Protein AF-A0A377YUC6-F1 (afdb_monomer_lite)

Radius of gyration: 20.4 Å; chains: 1; bounding box: 54×47×56 Å

Sequence (213 aa):
MALNEPSMLVKNDDSPALILSLQSHLFEGQSLIKKIFTDGTFKELKNKKIKKIIIIEAAPEDNTPFSRETFNNTLANGIEIEFVTGNEILRRGIPFNSRSFVISSRYHINLIYSMLNVSGIAVYQNEYYRNKHKSVTEMGGAWSILNHDKLSEALDHWLPLDSENYTSPNNMINKAKEKKELFNKIIANAQNKDKKSISLESALAVINKFITK

Organism: Klebsiella pneumoniae subsp. ozaenae (NCBI:txid574)

pLDDT: mean 79.63, std 15.13, range [38.38, 95.69]

Structure (mmCIF, N/CA/C/O backbone):
data_AF-A0A377YUC6-F1
#
_entry.id   AF-A0A377YUC6-F1
#
loop_
_atom_site.group_PDB
_atom_site.id
_atom_site.type_symbol
_atom_site.label_atom_id
_atom_site.label_alt_id
_atom_site.label_comp_id
_atom_site.label_asym_id
_atom_site.label_entity_id
_atom_site.label_seq_id
_atom_site.pdbx_PDB_ins_code
_atom_site.Cartn_x
_atom_site.Cartn_y
_atom_site.Cartn_z
_atom_site.occupancy
_atom_site.B_iso_or_equiv
_atom_site.auth_seq_id
_atom_site.auth_comp_id
_atom_site.auth_asym_id
_atom_site.auth_atom_id
_atom_site.pdbx_PDB_model_num
ATOM 1 N N . MET A 1 1 ? 14.538 -30.641 6.285 1.00 38.69 1 MET A N 1
ATOM 2 C CA . MET A 1 1 ? 13.234 -31.191 5.845 1.00 38.69 1 MET A CA 1
ATOM 3 C C . MET A 1 1 ? 12.180 -30.169 6.260 1.00 38.69 1 MET A C 1
ATOM 5 O O . MET A 1 1 ? 12.125 -29.894 7.443 1.00 38.69 1 MET A O 1
ATOM 9 N N . ALA A 1 2 ? 11.433 -29.463 5.415 1.00 38.38 2 ALA A N 1
ATOM 10 C CA . ALA A 1 2 ? 11.070 -29.647 4.017 1.00 38.38 2 ALA A CA 1
ATOM 11 C C . ALA A 1 2 ? 11.256 -28.331 3.226 1.00 38.38 2 ALA A C 1
ATOM 13 O O . ALA A 1 2 ? 10.797 -27.276 3.647 1.00 38.38 2 ALA A O 1
ATOM 14 N N . LEU A 1 3 ? 11.934 -28.413 2.083 1.00 44.31 3 LEU A N 1
ATOM 15 C CA . LEU A 1 3 ? 11.814 -27.468 0.974 1.00 44.31 3 LEU A CA 1
ATOM 16 C C . LEU A 1 3 ? 10.998 -28.240 -0.057 1.00 44.31 3 LEU A C 1
ATOM 18 O O . LEU A 1 3 ? 11.502 -29.279 -0.471 1.00 44.31 3 LEU A O 1
ATOM 22 N N . ASN A 1 4 ? 9.752 -27.841 -0.338 1.00 42.97 4 ASN A N 1
ATOM 23 C CA . ASN A 1 4 ? 8.981 -28.147 -1.563 1.00 42.97 4 ASN A CA 1
ATOM 24 C C . ASN A 1 4 ? 7.476 -27.859 -1.382 1.00 42.97 4 ASN A C 1
ATOM 26 O O . ASN A 1 4 ? 6.635 -28.690 -1.706 1.00 42.97 4 ASN A O 1
ATOM 30 N N . GLU A 1 5 ? 7.120 -26.663 -0.916 1.00 49.81 5 GLU A N 1
ATOM 31 C CA . GLU A 1 5 ? 5.878 -26.051 -1.396 1.00 49.81 5 GLU A CA 1
ATOM 32 C C . GLU A 1 5 ? 6.285 -24.929 -2.354 1.00 49.81 5 GLU A C 1
ATOM 34 O O . GLU A 1 5 ? 7.218 -24.183 -2.032 1.00 49.81 5 GLU A O 1
ATOM 39 N N . PRO A 1 6 ? 5.679 -24.819 -3.553 1.00 48.28 6 PRO A N 1
ATOM 40 C CA . PRO A 1 6 ? 5.899 -23.653 -4.395 1.00 48.28 6 PRO A CA 1
ATOM 41 C C . PRO A 1 6 ? 5.546 -22.430 -3.553 1.00 48.28 6 PRO A C 1
ATOM 43 O O . PRO A 1 6 ? 4.447 -22.377 -3.004 1.00 48.28 6 PRO A O 1
ATOM 46 N N . SER A 1 7 ? 6.479 -21.482 -3.406 1.00 52.62 7 SER A N 1
ATOM 47 C CA . SER A 1 7 ? 6.221 -20.257 -2.650 1.00 52.62 7 SER A CA 1
ATOM 48 C C . SER A 1 7 ? 4.960 -19.621 -3.226 1.00 52.62 7 SER A C 1
ATOM 50 O O . SER A 1 7 ? 4.978 -19.130 -4.361 1.00 52.62 7 SER A O 1
ATOM 52 N N . MET A 1 8 ? 3.848 -19.686 -2.495 1.00 63.28 8 MET A N 1
ATOM 53 C CA . MET A 1 8 ? 2.647 -18.990 -2.915 1.00 63.28 8 MET A CA 1
ATOM 54 C C . MET A 1 8 ? 2.996 -17.507 -2.949 1.00 63.28 8 MET A C 1
ATOM 56 O O . MET A 1 8 ? 3.465 -16.957 -1.957 1.00 63.28 8 MET A O 1
ATOM 60 N N . LEU A 1 9 ? 2.816 -16.860 -4.103 1.00 79.56 9 LEU A N 1
ATOM 61 C CA . LEU A 1 9 ? 3.044 -15.417 -4.220 1.00 79.56 9 LEU A CA 1
ATOM 62 C C . LEU A 1 9 ? 2.128 -14.656 -3.250 1.00 79.56 9 LEU A C 1
ATOM 64 O O . LEU A 1 9 ? 2.520 -13.632 -2.695 1.00 79.56 9 LEU A O 1
ATOM 68 N N . VAL A 1 10 ? 0.923 -15.189 -3.039 1.00 89.00 10 VAL A N 1
ATOM 69 C CA . VAL A 1 10 ? -0.145 -14.598 -2.238 1.00 89.00 10 VAL A CA 1
ATOM 70 C C . VAL A 1 10 ? -0.676 -15.581 -1.200 1.00 89.00 10 VAL A C 1
ATOM 72 O O . VAL A 1 10 ? -0.875 -16.758 -1.490 1.00 89.00 10 VAL A O 1
ATOM 75 N N . LYS A 1 11 ? -0.978 -15.064 -0.013 1.00 92.31 11 LYS A N 1
ATOM 76 C CA . LYS A 1 11 ? -1.800 -15.702 1.013 1.00 92.31 11 LYS A CA 1
ATOM 77 C C . LYS A 1 11 ? -3.208 -15.118 0.888 1.00 92.31 11 LYS A C 1
ATOM 79 O O . LYS A 1 11 ? -3.421 -13.972 1.273 1.00 92.31 11 LYS A O 1
ATOM 84 N N . ASN A 1 12 ? -4.150 -15.869 0.320 1.00 91.56 12 ASN A N 1
ATOM 85 C CA . ASN A 1 12 ? -5.537 -15.406 0.214 1.00 91.56 12 ASN A CA 1
ATOM 86 C C . ASN A 1 12 ? -6.159 -15.287 1.613 1.00 91.56 12 ASN A C 1
ATOM 88 O O . ASN A 1 12 ? -6.170 -16.263 2.359 1.00 91.56 12 ASN A O 1
ATOM 92 N N . ASP A 1 13 ? -6.688 -14.110 1.940 1.00 91.06 13 ASP A N 1
ATOM 93 C CA . ASP A 1 13 ? -7.450 -13.855 3.160 1.00 91.06 13 ASP A CA 1
ATOM 94 C C . ASP A 1 13 ? -8.938 -13.666 2.816 1.00 91.06 13 ASP A C 1
ATOM 96 O O . ASP A 1 13 ? -9.296 -12.956 1.871 1.00 91.06 13 ASP A O 1
ATOM 100 N N . ASP A 1 14 ? -9.830 -14.248 3.621 1.00 90.31 14 ASP A N 1
ATOM 101 C CA . ASP A 1 14 ? -11.284 -14.213 3.382 1.00 90.31 14 ASP A CA 1
ATOM 102 C C . ASP A 1 14 ? -11.906 -12.818 3.568 1.00 90.31 14 ASP A C 1
ATOM 104 O O . ASP A 1 14 ? -12.989 -12.518 3.059 1.00 90.31 14 ASP A O 1
ATOM 108 N N . SER A 1 15 ? -11.228 -11.945 4.316 1.00 90.50 15 SER A N 1
ATOM 109 C CA . SER A 1 15 ? -11.709 -10.607 4.667 1.00 90.50 15 SER A CA 1
ATOM 110 C C . SER A 1 15 ? -10.744 -9.522 4.190 1.00 90.50 15 SER A C 1
ATOM 112 O O . SER A 1 15 ? -9.531 -9.719 4.255 1.00 90.50 15 SER A O 1
ATOM 114 N N . PRO A 1 16 ? -11.257 -8.361 3.741 1.00 93.75 16 PRO A N 1
ATOM 115 C CA . PRO A 1 16 ? -10.408 -7.236 3.381 1.00 93.75 16 PRO A CA 1
ATOM 116 C C . PRO A 1 16 ? -9.706 -6.660 4.611 1.00 93.75 16 PRO A C 1
ATOM 118 O O . PRO A 1 16 ? -10.242 -6.680 5.725 1.00 93.75 16 PRO A O 1
ATOM 121 N N . ALA A 1 17 ? -8.526 -6.098 4.378 1.00 95.50 17 ALA A N 1
ATOM 122 C CA . ALA A 1 17 ? -7.702 -5.451 5.385 1.00 95.50 17 ALA A CA 1
ATOM 123 C C . ALA A 1 17 ? -7.241 -4.065 4.920 1.00 95.50 17 ALA A C 1
ATOM 125 O O . ALA A 1 17 ? -7.094 -3.808 3.721 1.00 95.50 17 ALA A O 1
ATOM 126 N N . LEU A 1 18 ? -6.961 -3.189 5.883 1.00 94.31 18 LEU A N 1
ATOM 127 C CA . LEU A 1 18 ? -6.096 -2.036 5.654 1.00 94.31 18 LEU A CA 1
ATOM 128 C C . LEU A 1 18 ? -4.652 -2.490 5.864 1.00 94.31 18 LEU A C 1
ATOM 130 O O . LEU A 1 18 ? -4.295 -2.939 6.949 1.00 94.31 18 LEU A O 1
ATOM 134 N N . ILE A 1 19 ? -3.825 -2.393 4.833 1.00 94.56 19 ILE A N 1
ATOM 135 C CA . ILE A 1 19 ? -2.454 -2.899 4.847 1.00 94.56 19 ILE A CA 1
ATOM 136 C C . ILE A 1 19 ? -1.490 -1.719 4.877 1.00 94.56 19 ILE A C 1
ATOM 138 O O . ILE A 1 19 ? -1.542 -0.840 4.021 1.00 94.56 19 ILE A O 1
ATOM 142 N N . LEU A 1 20 ? -0.595 -1.703 5.855 1.00 92.50 20 LEU A N 1
ATOM 143 C CA . LEU A 1 20 ? 0.358 -0.631 6.100 1.00 92.50 20 LEU A CA 1
ATOM 144 C C . LEU A 1 20 ? 1.779 -1.160 5.924 1.00 92.50 20 LEU A C 1
ATOM 146 O O . LEU A 1 20 ? 2.148 -2.162 6.528 1.00 92.50 20 LEU A O 1
ATOM 150 N N . SER A 1 21 ? 2.599 -0.482 5.123 1.00 91.44 21 SER A N 1
ATOM 151 C CA . SER A 1 21 ? 4.037 -0.769 5.036 1.00 91.44 21 SER A CA 1
ATOM 152 C C . SER A 1 21 ? 4.824 0.521 4.822 1.00 91.44 21 SER A C 1
ATOM 154 O O . SER A 1 21 ? 5.060 0.953 3.688 1.00 91.44 21 SER A O 1
ATOM 156 N N . LEU A 1 22 ? 5.166 1.179 5.928 1.00 86.19 22 LEU A N 1
ATOM 157 C CA . LEU A 1 22 ? 5.766 2.511 5.961 1.00 86.19 22 LEU A CA 1
ATOM 158 C C . LEU A 1 22 ? 7.201 2.436 6.497 1.00 86.19 22 LEU A C 1
ATOM 160 O O . LEU A 1 22 ? 7.450 1.798 7.512 1.00 86.19 22 LEU A O 1
ATOM 164 N N . GLN A 1 23 ? 8.123 3.092 5.791 1.00 71.88 23 GLN A N 1
ATOM 165 C CA . GLN A 1 23 ? 9.561 3.104 6.067 1.00 71.88 23 GLN A CA 1
ATOM 166 C C . GLN A 1 23 ? 9.897 3.940 7.291 1.00 71.88 23 GLN A C 1
ATOM 168 O O . GLN A 1 23 ? 9.659 5.145 7.286 1.00 71.88 23 GLN A O 1
ATOM 173 N N . SER A 1 24 ? 10.542 3.328 8.282 1.00 65.81 24 SER A N 1
ATOM 174 C CA . SER A 1 24 ? 10.959 4.032 9.502 1.00 65.81 24 SER A CA 1
ATOM 175 C C . SER A 1 24 ? 12.323 4.733 9.404 1.00 65.81 24 SER A C 1
ATOM 177 O O . SER A 1 24 ? 12.632 5.571 10.243 1.00 65.81 24 SER A O 1
ATOM 179 N N . HIS A 1 25 ? 13.153 4.430 8.395 1.00 65.62 25 HIS A N 1
ATOM 180 C CA . HIS A 1 25 ? 14.497 5.021 8.235 1.00 65.62 25 HIS A CA 1
ATOM 181 C C . HIS A 1 25 ? 14.551 6.268 7.346 1.00 65.62 25 HIS A C 1
ATOM 183 O O . HIS A 1 25 ? 15.574 6.945 7.302 1.00 65.62 25 HIS A O 1
ATOM 189 N N . LEU A 1 26 ? 13.488 6.549 6.592 1.00 60.06 26 LEU A N 1
ATOM 190 C CA . LEU A 1 26 ? 13.394 7.747 5.750 1.00 60.06 26 LEU A CA 1
ATOM 191 C C . LEU A 1 26 ? 12.702 8.868 6.512 1.00 60.06 26 LEU A C 1
ATOM 193 O O . LEU A 1 26 ? 13.208 9.979 6.616 1.00 60.06 26 LEU A O 1
ATOM 197 N N . PHE A 1 27 ? 11.572 8.536 7.116 1.00 65.88 27 PHE A N 1
ATOM 198 C CA . PHE A 1 27 ? 10.777 9.405 7.965 1.00 65.88 27 PHE A CA 1
ATOM 199 C C . PHE A 1 27 ? 10.382 8.617 9.212 1.00 65.88 27 PHE A C 1
ATOM 201 O O . PHE A 1 27 ? 10.506 7.394 9.234 1.00 65.88 27 PHE A O 1
ATOM 208 N N . GLU A 1 28 ? 9.868 9.290 10.241 1.00 69.19 28 GLU A N 1
ATOM 209 C CA . GLU A 1 28 ? 9.319 8.594 11.405 1.00 69.19 28 GLU A CA 1
ATOM 210 C C . GLU A 1 28 ? 8.038 7.839 11.016 1.00 69.19 28 GLU A C 1
ATOM 212 O O . GLU A 1 28 ? 6.920 8.329 11.193 1.00 69.19 28 GLU A O 1
ATOM 217 N N . GLY A 1 29 ? 8.197 6.632 10.465 1.00 65.81 29 GLY A N 1
ATOM 218 C CA . GLY A 1 29 ? 7.108 5.769 10.010 1.00 65.81 29 GLY A CA 1
ATOM 219 C C . GLY A 1 29 ? 6.058 5.561 11.092 1.00 65.81 29 GLY A C 1
ATOM 220 O O . GLY A 1 29 ? 4.866 5.637 10.815 1.00 65.81 29 GLY A O 1
ATOM 221 N N . GLN A 1 30 ? 6.486 5.450 12.350 1.00 67.88 30 GLN A N 1
ATOM 222 C CA . GLN A 1 30 ? 5.596 5.382 13.508 1.00 67.88 30 GLN A CA 1
ATOM 223 C C . GLN A 1 30 ? 4.711 6.614 13.696 1.00 67.88 30 GLN A C 1
ATOM 225 O O . GLN A 1 30 ? 3.549 6.472 14.070 1.00 67.88 30 GLN A O 1
ATOM 230 N N . SER A 1 31 ? 5.219 7.818 13.431 1.00 73.50 31 SER A N 1
ATOM 231 C CA . SER A 1 31 ? 4.420 9.043 13.520 1.00 73.50 31 SER A CA 1
ATOM 232 C C . SER A 1 31 ? 3.294 9.031 12.484 1.00 73.50 31 SER A C 1
ATOM 234 O O . SER A 1 31 ? 2.146 9.331 12.808 1.00 73.50 31 SER A O 1
ATOM 236 N N . LEU A 1 32 ? 3.580 8.582 11.257 1.00 76.06 32 LEU A N 1
ATOM 237 C CA . LEU A 1 32 ? 2.557 8.429 10.219 1.00 76.06 32 LEU A CA 1
ATOM 238 C C . LEU A 1 32 ? 1.589 7.283 10.508 1.00 76.06 32 LEU A C 1
ATOM 240 O O . LEU A 1 32 ? 0.387 7.458 10.343 1.00 76.06 32 LEU A O 1
ATOM 244 N N . ILE A 1 33 ? 2.093 6.137 10.972 1.00 77.31 33 ILE A N 1
ATOM 245 C CA . ILE A 1 33 ? 1.269 4.998 11.382 1.00 77.31 33 ILE A CA 1
ATOM 246 C C . ILE A 1 33 ? 0.283 5.457 12.457 1.00 77.31 33 ILE A C 1
ATOM 248 O O . ILE A 1 33 ? -0.911 5.251 12.290 1.00 77.31 33 ILE A O 1
ATOM 252 N N . LYS A 1 34 ? 0.728 6.169 13.501 1.00 79.50 34 LYS A N 1
ATOM 253 C CA . LYS A 1 34 ? -0.154 6.697 14.557 1.00 79.50 34 LYS A CA 1
ATOM 254 C C . LYS A 1 34 ? -1.273 7.595 14.026 1.00 79.50 34 LYS A C 1
ATOM 256 O O . LYS A 1 34 ? -2.387 7.492 14.525 1.00 79.50 34 LYS A O 1
ATOM 261 N N . LYS A 1 35 ? -1.016 8.414 12.998 1.00 82.44 35 LYS A N 1
ATOM 262 C CA . LYS A 1 35 ? -2.046 9.263 12.364 1.00 82.44 35 LYS A CA 1
ATOM 263 C C . LYS A 1 35 ? -3.163 8.461 11.688 1.00 82.44 35 LYS A C 1
ATOM 265 O O . LYS A 1 35 ? -4.233 9.004 11.451 1.00 82.44 35 LYS A O 1
ATOM 270 N N . ILE A 1 36 ? -2.935 7.181 11.397 1.00 86.00 36 ILE A N 1
ATOM 271 C CA . ILE A 1 36 ? -3.948 6.280 10.837 1.00 86.00 36 ILE A CA 1
ATOM 272 C C . ILE A 1 36 ? -4.870 5.749 11.943 1.00 86.00 36 ILE A C 1
ATOM 274 O O . ILE A 1 36 ? -6.047 5.520 11.689 1.00 86.00 36 ILE A O 1
ATOM 278 N N . PHE A 1 37 ? -4.384 5.585 13.175 1.00 88.38 37 PHE A N 1
ATOM 279 C CA . PHE A 1 37 ? -5.159 5.025 14.289 1.00 88.38 37 PHE A CA 1
ATOM 280 C C . PHE A 1 37 ? -6.004 6.092 14.993 1.00 88.38 37 PHE A C 1
ATOM 282 O O . PHE A 1 37 ? -5.732 6.476 16.130 1.00 88.38 37 PHE A O 1
ATOM 289 N N . THR A 1 38 ? -7.039 6.564 14.301 1.00 87.62 38 THR A N 1
ATOM 290 C CA . THR A 1 38 ? -8.012 7.542 14.804 1.00 87.62 38 THR A CA 1
ATOM 291 C C . THR A 1 38 ? -9.423 6.959 14.797 1.00 87.62 38 THR A C 1
ATOM 293 O O . THR A 1 38 ? -9.728 6.040 14.031 1.00 87.62 38 THR A O 1
ATOM 296 N N . ASP A 1 39 ? -10.321 7.530 15.603 1.00 87.69 39 ASP A N 1
ATOM 297 C CA . ASP A 1 39 ? -11.733 7.125 15.626 1.00 87.69 39 ASP A CA 1
ATOM 298 C C . ASP A 1 39 ? -12.413 7.299 14.259 1.00 87.69 39 ASP A C 1
ATOM 300 O O . ASP A 1 39 ? -13.264 6.491 13.879 1.00 87.69 39 ASP A O 1
ATOM 304 N N . GLY A 1 40 ? -11.999 8.315 13.490 1.00 86.44 40 GLY A N 1
ATOM 305 C CA . GLY A 1 40 ? -12.444 8.533 12.113 1.00 86.44 40 GLY A CA 1
ATOM 306 C C . GLY A 1 40 ? -12.080 7.358 11.207 1.00 86.44 40 GLY A C 1
ATOM 307 O O . GLY A 1 40 ? -12.959 6.772 10.574 1.00 86.44 40 GLY A O 1
ATOM 308 N N . THR A 1 41 ? -10.813 6.932 11.225 1.00 87.50 41 THR A N 1
ATOM 309 C CA . THR A 1 41 ? -10.374 5.744 10.481 1.00 87.50 41 THR A CA 1
ATOM 310 C C . THR A 1 41 ? -11.122 4.496 10.930 1.00 87.50 41 THR A C 1
ATOM 312 O O . THR A 1 41 ? -11.591 3.727 10.094 1.00 87.50 41 THR A O 1
ATOM 315 N N . PHE A 1 42 ? -11.289 4.282 12.238 1.00 90.69 42 PHE A N 1
ATOM 316 C CA . PHE A 1 42 ? -11.993 3.102 12.745 1.00 90.69 42 PHE A CA 1
ATOM 317 C C . PHE A 1 42 ? -13.457 3.057 12.303 1.00 90.69 42 PHE A C 1
ATOM 319 O O . PHE A 1 42 ? -13.961 1.987 11.955 1.00 90.69 42 PHE A O 1
ATOM 326 N N . LYS A 1 43 ? -14.138 4.207 12.276 1.00 89.19 43 LYS A N 1
ATOM 327 C CA . LYS A 1 43 ? -15.502 4.322 11.753 1.00 89.19 43 LYS A CA 1
ATOM 328 C C . LYS A 1 43 ? -15.564 3.937 10.274 1.00 89.19 43 LYS A C 1
ATOM 330 O O . LYS A 1 43 ? -16.423 3.144 9.894 1.00 89.19 43 LYS A O 1
ATOM 335 N N . GLU A 1 44 ? -14.630 4.419 9.461 1.00 86.62 44 GLU A N 1
ATOM 336 C CA . GLU A 1 44 ? -14.598 4.097 8.031 1.00 86.62 44 GLU A CA 1
ATOM 337 C C . GLU A 1 44 ? -14.254 2.631 7.751 1.00 86.62 44 GLU A C 1
ATOM 339 O O . GLU A 1 44 ? -14.902 1.983 6.923 1.00 86.62 44 GLU A O 1
ATOM 344 N N . LEU A 1 45 ? -13.311 2.049 8.496 1.00 90.38 45 LEU A N 1
ATOM 345 C CA . LEU A 1 45 ? -13.010 0.618 8.403 1.00 90.38 45 LEU A CA 1
ATOM 346 C C . LEU A 1 45 ? -14.248 -0.232 8.725 1.00 90.38 45 LEU A C 1
ATOM 348 O O . LEU A 1 45 ? -14.572 -1.154 7.970 1.00 90.38 45 LEU A O 1
ATOM 352 N N . LYS A 1 46 ? -15.008 0.129 9.769 1.00 90.44 46 LYS A N 1
ATOM 353 C CA . LYS A 1 46 ? -16.286 -0.521 10.105 1.00 90.44 46 LYS A CA 1
ATOM 354 C C . LYS A 1 46 ? -17.314 -0.385 8.981 1.00 90.44 46 LYS A C 1
ATOM 356 O O . LYS A 1 46 ? -17.900 -1.397 8.590 1.00 90.44 46 LYS A O 1
ATOM 361 N N . ASN A 1 47 ? -17.494 0.815 8.419 1.00 88.44 47 ASN A N 1
ATOM 362 C CA . ASN A 1 47 ? -18.407 1.058 7.292 1.00 88.44 47 ASN A CA 1
ATOM 363 C C . ASN A 1 47 ? -18.081 0.152 6.095 1.00 88.44 47 ASN A C 1
ATOM 365 O O . ASN A 1 47 ? -18.975 -0.402 5.454 1.00 88.44 47 ASN A O 1
ATOM 369 N N . LYS A 1 48 ? -16.788 -0.062 5.831 1.00 84.81 48 LYS A N 1
ATOM 370 C CA . LYS A 1 48 ? -16.293 -0.906 4.735 1.00 84.81 48 LYS A CA 1
ATOM 371 C C . LYS A 1 48 ? -16.159 -2.387 5.093 1.00 84.81 48 LYS A C 1
ATOM 373 O O . LYS A 1 48 ? -15.696 -3.177 4.269 1.00 84.81 48 LYS A O 1
ATOM 378 N N . LYS A 1 49 ? -16.603 -2.789 6.289 1.00 90.81 49 LYS A N 1
ATOM 379 C CA . LYS A 1 49 ? -16.512 -4.164 6.809 1.00 90.81 49 LYS A CA 1
ATOM 380 C C . LYS A 1 49 ? -15.069 -4.691 6.856 1.00 90.81 49 LYS A C 1
ATOM 382 O O . LYS A 1 49 ? -14.852 -5.898 6.765 1.00 90.81 49 LYS A O 1
ATOM 387 N N . ILE A 1 50 ? -14.098 -3.794 7.011 1.00 92.62 50 ILE A N 1
ATOM 388 C CA . ILE A 1 50 ? -12.698 -4.122 7.269 1.00 92.62 50 ILE A CA 1
ATOM 389 C C . ILE A 1 50 ? -12.532 -4.264 8.780 1.00 92.62 50 ILE A C 1
ATOM 391 O O . ILE A 1 50 ? -12.780 -3.328 9.535 1.00 92.62 50 ILE A O 1
ATOM 395 N N . LYS A 1 51 ? -12.116 -5.451 9.220 1.00 94.56 51 LYS A N 1
ATOM 396 C CA . LYS A 1 51 ? -11.934 -5.781 10.644 1.00 94.56 51 LYS A CA 1
ATOM 397 C C . LYS A 1 51 ? -10.473 -5.976 11.028 1.00 94.56 51 LYS A C 1
ATOM 399 O O . LYS A 1 51 ? -10.189 -6.373 12.150 1.00 94.56 51 LYS A O 1
ATOM 404 N N . LYS A 1 52 ? -9.554 -5.742 10.092 1.00 95.69 52 LYS A N 1
ATOM 405 C CA . LYS A 1 52 ? -8.137 -6.037 10.267 1.00 95.69 52 LYS A CA 1
ATOM 406 C C . LYS A 1 52 ? -7.267 -4.932 9.683 1.00 95.69 52 LYS A C 1
ATOM 408 O O . LYS A 1 52 ? -7.491 -4.491 8.554 1.00 95.69 52 LYS A O 1
ATOM 413 N N . ILE A 1 53 ? -6.258 -4.536 10.448 1.00 94.50 53 ILE A N 1
ATOM 414 C CA . ILE A 1 53 ? -5.115 -3.756 9.990 1.00 94.50 53 ILE A CA 1
ATOM 415 C C . ILE A 1 53 ? -3.905 -4.692 9.961 1.00 94.50 53 ILE A C 1
ATOM 417 O O . ILE A 1 53 ? -3.569 -5.310 10.968 1.00 94.50 53 ILE A O 1
ATOM 421 N N . ILE A 1 54 ? -3.254 -4.807 8.809 1.00 94.31 54 ILE A N 1
ATOM 422 C CA . ILE A 1 54 ? -2.042 -5.612 8.640 1.00 94.31 54 ILE A CA 1
ATOM 423 C C . ILE A 1 54 ? -0.855 -4.665 8.525 1.00 94.31 54 ILE A C 1
ATOM 425 O O . ILE A 1 54 ? -0.833 -3.811 7.643 1.00 94.31 54 ILE A O 1
ATOM 429 N N . ILE A 1 55 ? 0.145 -4.824 9.382 1.00 91.94 55 ILE A N 1
ATOM 430 C CA . ILE A 1 55 ? 1.393 -4.064 9.333 1.00 91.94 55 ILE A CA 1
ATOM 431 C C . ILE A 1 55 ? 2.475 -4.978 8.758 1.00 91.94 55 ILE A C 1
ATOM 433 O O . ILE A 1 55 ? 2.853 -5.970 9.378 1.00 91.94 55 ILE A O 1
ATOM 437 N N . ILE A 1 56 ? 2.954 -4.648 7.559 1.00 91.44 56 ILE A N 1
ATOM 438 C CA . ILE A 1 56 ? 4.003 -5.388 6.857 1.00 91.44 56 ILE A CA 1
ATOM 439 C C . ILE A 1 56 ? 5.361 -4.738 7.112 1.00 91.44 56 ILE A C 1
ATOM 441 O O . ILE A 1 56 ? 5.629 -3.619 6.657 1.00 91.44 56 ILE A O 1
ATOM 445 N N . GLU A 1 57 ? 6.240 -5.504 7.745 1.00 87.06 57 GLU A N 1
ATOM 446 C CA . GLU A 1 57 ? 7.672 -5.240 7.816 1.00 87.06 57 GLU A CA 1
ATOM 447 C C . GLU A 1 57 ? 8.312 -5.644 6.479 1.00 87.06 57 GLU A C 1
ATOM 449 O O . GLU A 1 57 ? 8.509 -6.825 6.183 1.00 87.06 57 GLU A O 1
ATOM 454 N N . ALA A 1 58 ? 8.633 -4.657 5.643 1.00 79.44 58 ALA A N 1
ATOM 455 C CA . ALA A 1 58 ? 9.276 -4.916 4.356 1.00 79.44 58 ALA A CA 1
ATOM 456 C C . ALA A 1 58 ? 10.809 -4.922 4.454 1.00 79.44 58 ALA A C 1
ATOM 458 O O . ALA A 1 58 ? 11.478 -5.340 3.507 1.00 79.44 58 ALA A O 1
ATOM 459 N N . ALA A 1 59 ? 11.365 -4.439 5.566 1.00 76.00 59 ALA A N 1
ATOM 460 C CA . ALA A 1 59 ? 12.766 -4.598 5.928 1.00 76.00 59 ALA A CA 1
ATOM 461 C C . ALA A 1 59 ? 12.950 -4.504 7.458 1.00 76.00 59 ALA A C 1
ATOM 463 O O . ALA A 1 59 ? 12.110 -3.885 8.114 1.00 76.00 59 ALA A O 1
ATOM 464 N N . PRO A 1 60 ? 14.044 -5.054 8.022 1.00 72.88 60 PRO A N 1
ATOM 465 C CA . PRO A 1 60 ? 14.266 -5.119 9.471 1.00 72.88 60 PRO A CA 1
ATOM 466 C C . PRO A 1 60 ? 14.148 -3.781 10.199 1.00 72.88 60 PRO A C 1
ATOM 468 O O . PRO A 1 60 ? 13.683 -3.730 11.335 1.00 72.88 60 PRO A O 1
ATOM 471 N N . GLU A 1 61 ? 14.543 -2.689 9.545 1.00 72.75 61 GLU A N 1
ATOM 472 C CA . GLU A 1 61 ? 14.464 -1.339 10.094 1.00 72.75 61 GLU A CA 1
ATOM 473 C C . GLU A 1 61 ? 13.031 -0.790 10.232 1.00 72.75 61 GLU A C 1
ATOM 475 O O . GLU A 1 61 ? 12.833 0.223 10.899 1.00 72.75 61 GLU A O 1
ATOM 480 N N . ASP A 1 62 ? 12.022 -1.451 9.651 1.00 71.81 62 ASP A N 1
ATOM 481 C CA . ASP A 1 62 ? 10.610 -1.103 9.859 1.00 71.81 62 ASP A CA 1
ATOM 482 C C . ASP A 1 62 ? 10.112 -1.526 11.251 1.00 71.81 62 ASP A C 1
ATOM 484 O O . ASP A 1 62 ? 9.144 -0.941 11.752 1.00 71.81 62 ASP A O 1
ATOM 488 N N . ASN A 1 63 ? 10.792 -2.479 11.906 1.00 65.94 63 ASN A N 1
ATOM 489 C CA . ASN A 1 63 ? 10.453 -2.953 13.247 1.00 65.94 63 ASN A CA 1
ATOM 490 C C . ASN A 1 63 ? 10.645 -1.847 14.276 1.00 65.94 63 ASN A C 1
ATOM 492 O O . ASN A 1 63 ? 11.722 -1.620 14.825 1.00 65.94 63 ASN A O 1
ATOM 496 N N . THR A 1 64 ? 9.554 -1.159 14.553 1.00 66.56 64 THR A N 1
ATOM 497 C CA . THR A 1 64 ? 9.511 -0.038 15.475 1.00 66.56 64 THR A CA 1
ATOM 498 C C . THR A 1 64 ? 8.464 -0.327 16.551 1.00 66.56 64 THR A C 1
ATOM 500 O O . THR A 1 64 ? 7.439 -0.946 16.252 1.00 66.56 64 THR A O 1
ATOM 503 N N . PRO A 1 65 ? 8.705 0.064 17.817 1.00 72.62 65 PRO A N 1
ATOM 504 C CA . PRO A 1 65 ? 7.791 -0.250 18.909 1.00 72.62 65 PRO A CA 1
ATOM 505 C C . PRO A 1 65 ? 6.383 0.297 18.656 1.00 72.62 65 PRO A C 1
ATOM 507 O O . PRO A 1 65 ? 6.187 1.506 18.526 1.00 72.62 65 PRO A O 1
ATOM 510 N N . PHE A 1 66 ? 5.395 -0.597 18.625 1.00 78.50 66 PHE A N 1
ATOM 511 C CA . PHE A 1 66 ? 3.988 -0.229 18.525 1.00 78.50 66 PHE A CA 1
ATOM 512 C C . PHE A 1 66 ? 3.407 0.012 19.923 1.00 78.50 66 PHE A C 1
ATOM 514 O O . PHE A 1 66 ? 3.623 -0.780 20.845 1.00 78.50 66 PHE A O 1
ATOM 521 N N . SER A 1 67 ? 2.689 1.121 20.108 1.00 84.50 67 SER A N 1
ATOM 522 C CA . SER A 1 67 ? 2.198 1.499 21.436 1.00 84.50 67 SER A CA 1
ATOM 523 C C . SER A 1 67 ? 1.089 0.547 21.910 1.00 84.50 67 SER A C 1
ATOM 525 O O . SER A 1 67 ? 0.163 0.225 21.161 1.00 84.50 67 SER A O 1
ATOM 527 N N . ARG A 1 68 ? 1.159 0.111 23.177 1.00 86.56 68 ARG A N 1
ATOM 528 C CA . ARG A 1 68 ? 0.112 -0.735 23.784 1.00 86.56 68 ARG A CA 1
ATOM 529 C C . ARG A 1 68 ? -1.239 -0.028 23.834 1.00 86.56 68 ARG A C 1
ATOM 531 O O . ARG A 1 68 ? -2.267 -0.669 23.664 1.00 86.56 68 ARG A O 1
ATOM 538 N N . GLU A 1 69 ? -1.231 1.282 24.055 1.00 89.56 69 GLU A N 1
ATOM 539 C CA . GLU A 1 69 ? -2.437 2.107 24.085 1.00 89.56 69 GLU A CA 1
ATOM 540 C C . GLU A 1 69 ? -3.152 2.089 22.730 1.00 89.56 69 GLU A C 1
ATOM 542 O O . GLU A 1 69 ? -4.331 1.753 22.659 1.00 89.56 69 GLU A O 1
ATOM 547 N N . THR A 1 70 ? -2.416 2.344 21.643 1.00 87.81 70 THR A N 1
ATOM 548 C CA . THR A 1 70 ? -2.943 2.278 20.273 1.00 87.81 70 THR A CA 1
ATOM 549 C C . THR A 1 70 ? -3.475 0.881 19.964 1.00 87.81 70 THR A C 1
ATOM 551 O O . THR A 1 70 ? -4.568 0.749 19.416 1.00 87.81 70 THR A O 1
ATOM 554 N N . PHE A 1 71 ? -2.741 -0.167 20.349 1.00 89.69 71 PHE A N 1
ATOM 555 C CA . PHE A 1 71 ? -3.163 -1.552 20.141 1.00 89.69 71 PHE A CA 1
ATOM 556 C C . PHE A 1 71 ? -4.492 -1.854 20.844 1.00 89.69 71 PHE A C 1
ATOM 558 O O . PHE A 1 71 ? -5.443 -2.309 20.209 1.00 89.69 71 PHE A O 1
ATOM 565 N N . ASN A 1 72 ? -4.591 -1.517 22.131 1.00 92.31 72 ASN A N 1
ATOM 566 C CA . ASN A 1 72 ? -5.793 -1.744 22.928 1.00 92.31 72 ASN A CA 1
ATOM 567 C C . ASN A 1 72 ? -6.987 -0.929 22.416 1.00 92.31 72 ASN A C 1
ATOM 569 O O . ASN A 1 72 ? -8.088 -1.467 22.332 1.00 92.31 72 ASN A O 1
ATOM 573 N N . ASN A 1 73 ? -6.780 0.335 22.030 1.00 92.19 73 ASN A N 1
ATOM 574 C CA . ASN A 1 73 ? -7.846 1.172 21.475 1.00 92.19 73 ASN A CA 1
ATOM 575 C C . ASN A 1 73 ? -8.380 0.618 20.139 1.00 92.19 73 ASN A C 1
ATOM 577 O O . ASN A 1 73 ? -9.584 0.628 19.880 1.00 92.19 73 ASN A O 1
ATOM 581 N N . THR A 1 74 ? -7.489 0.079 19.305 1.00 92.56 74 THR A N 1
ATOM 582 C CA . THR A 1 74 ? -7.859 -0.543 18.023 1.00 92.56 74 THR A CA 1
ATOM 583 C C . THR A 1 74 ? -8.700 -1.801 18.247 1.00 92.56 74 THR A C 1
ATOM 585 O O . THR A 1 74 ? -9.772 -1.947 17.655 1.00 92.56 74 THR A O 1
ATOM 588 N N . LEU A 1 75 ? -8.277 -2.663 19.179 1.00 94.00 75 LEU A N 1
ATOM 589 C CA . LEU A 1 75 ? -9.028 -3.862 19.559 1.00 94.00 75 LEU A CA 1
ATOM 590 C C . LEU A 1 75 ? -10.378 -3.538 20.205 1.00 94.00 75 LEU A C 1
ATOM 592 O O . LEU A 1 75 ? -11.371 -4.187 19.885 1.00 94.00 75 LEU A O 1
ATOM 596 N N . ALA A 1 76 ? -10.447 -2.520 21.068 1.00 94.31 76 ALA A N 1
ATOM 597 C CA . ALA A 1 76 ? -11.703 -2.051 21.660 1.00 94.31 76 ALA A CA 1
ATOM 598 C C . ALA A 1 76 ? -12.697 -1.562 20.592 1.00 94.31 76 ALA A C 1
ATOM 600 O O . ALA A 1 76 ? -13.911 -1.656 20.765 1.00 94.31 76 ALA A O 1
ATOM 601 N N . ASN A 1 77 ? -12.185 -1.108 19.447 1.00 94.25 77 ASN A N 1
ATOM 602 C CA . ASN A 1 77 ? -12.971 -0.776 18.268 1.00 94.25 77 ASN A CA 1
ATOM 603 C C . ASN A 1 77 ? -13.323 -1.988 17.386 1.00 94.25 77 ASN A C 1
ATOM 605 O O . ASN A 1 77 ? -13.935 -1.804 16.336 1.00 94.25 77 ASN A O 1
ATOM 609 N N . GLY A 1 78 ? -13.002 -3.216 17.795 1.00 93.94 78 GLY A N 1
ATOM 610 C CA . GLY A 1 78 ? -13.298 -4.434 17.040 1.00 93.94 78 GLY A CA 1
ATOM 611 C C . GLY A 1 78 ? -12.437 -4.604 15.787 1.00 93.94 78 GLY A C 1
ATOM 612 O O . GLY A 1 78 ? -12.879 -5.244 14.832 1.00 93.94 78 GLY A O 1
ATOM 613 N N . ILE A 1 79 ? -11.247 -3.997 15.770 1.00 95.38 79 ILE A N 1
ATOM 614 C CA . ILE A 1 79 ? -10.284 -4.088 14.673 1.00 95.38 79 ILE A CA 1
ATOM 615 C C . ILE A 1 79 ? -9.051 -4.839 15.178 1.00 95.38 79 ILE A C 1
ATOM 617 O O . ILE A 1 79 ? -8.414 -4.436 16.147 1.00 95.38 79 ILE A O 1
ATOM 621 N N . GLU A 1 80 ? -8.709 -5.937 14.516 1.00 94.94 80 GLU A N 1
ATOM 622 C CA . GLU A 1 80 ? -7.510 -6.723 14.801 1.00 94.94 80 GLU A CA 1
ATOM 623 C C . GLU A 1 80 ? -6.272 -6.084 14.165 1.00 94.94 80 GLU A C 1
ATOM 625 O O . GLU A 1 80 ? -6.349 -5.517 13.073 1.00 94.94 80 GLU A O 1
ATOM 630 N N . ILE A 1 81 ? -5.118 -6.213 14.823 1.00 93.19 81 ILE A N 1
ATOM 631 C CA . ILE A 1 81 ?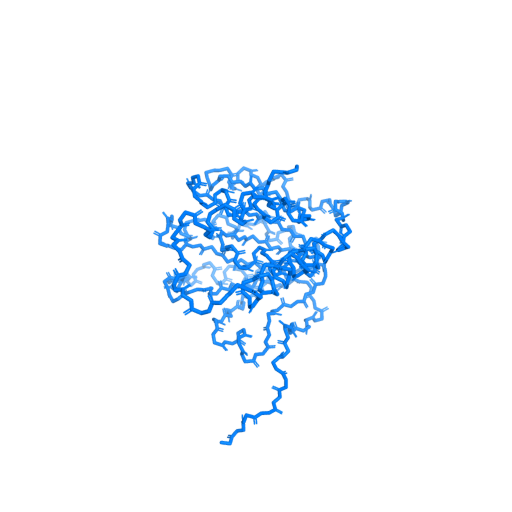 -3.818 -5.829 14.261 1.00 93.19 81 ILE A CA 1
ATOM 632 C C . ILE A 1 81 ? -2.988 -7.097 14.060 1.00 93.19 81 ILE A C 1
ATOM 634 O O . ILE A 1 81 ? -2.720 -7.823 15.016 1.00 93.19 81 ILE A O 1
ATOM 638 N N . GLU A 1 82 ? -2.560 -7.342 12.824 1.00 92.75 82 GLU A N 1
ATOM 639 C CA . GLU A 1 82 ? -1.660 -8.438 12.451 1.00 92.75 82 GLU A CA 1
ATOM 640 C C . GLU A 1 82 ? -0.317 -7.853 12.004 1.00 92.75 82 GLU A C 1
ATOM 642 O O . GLU A 1 82 ? -0.275 -6.953 11.166 1.00 92.75 82 GLU A O 1
ATOM 647 N N . PHE A 1 83 ? 0.784 -8.363 12.551 1.00 90.88 83 PHE A N 1
ATOM 648 C CA . PHE A 1 83 ? 2.133 -8.019 12.104 1.00 90.88 83 PHE A CA 1
ATOM 649 C C . PHE A 1 83 ? 2.642 -9.130 11.194 1.00 90.88 83 PHE A C 1
ATOM 651 O O . PHE A 1 83 ? 2.571 -10.299 11.566 1.00 90.88 83 PHE A O 1
ATOM 658 N N . VAL A 1 84 ? 3.141 -8.763 10.015 1.00 91.25 84 VAL A N 1
ATOM 659 C CA . VAL A 1 84 ? 3.641 -9.706 9.012 1.00 91.25 84 VAL A CA 1
ATOM 660 C C . VAL A 1 84 ? 5.080 -9.357 8.672 1.00 91.25 84 VAL A C 1
ATOM 662 O O . VAL A 1 84 ? 5.366 -8.277 8.150 1.00 91.25 84 VAL A O 1
ATOM 665 N N . THR A 1 85 ? 5.982 -10.293 8.952 1.00 88.06 85 THR A N 1
ATOM 666 C CA . THR A 1 85 ? 7.421 -10.119 8.711 1.00 88.06 85 THR A CA 1
ATOM 667 C C . THR A 1 85 ? 7.806 -10.444 7.268 1.00 88.06 85 THR A C 1
ATOM 669 O O . THR A 1 85 ? 7.145 -11.238 6.590 1.00 88.06 85 THR A O 1
ATOM 672 N N . GLY A 1 86 ? 8.944 -9.923 6.799 1.00 84.69 86 GLY A N 1
ATOM 673 C CA . GLY A 1 86 ? 9.497 -10.298 5.491 1.00 84.69 86 GLY A CA 1
ATOM 674 C C . GLY A 1 86 ? 9.724 -11.813 5.349 1.00 84.69 86 GLY A C 1
ATOM 675 O O . GLY A 1 86 ? 9.430 -12.394 4.304 1.00 84.69 86 GLY A O 1
ATOM 676 N N . ASN A 1 87 ? 10.154 -12.483 6.425 1.00 85.44 87 ASN A N 1
ATOM 677 C CA . ASN A 1 87 ? 10.311 -13.942 6.457 1.00 85.44 87 ASN A CA 1
ATOM 678 C C . ASN A 1 87 ? 8.975 -14.680 6.304 1.00 85.44 87 ASN A C 1
ATOM 680 O O . ASN A 1 87 ? 8.909 -15.725 5.654 1.00 85.44 87 ASN A O 1
ATOM 684 N N . GLU A 1 88 ? 7.899 -14.155 6.886 1.00 88.44 88 GLU A N 1
ATOM 685 C CA . GLU A 1 88 ? 6.568 -14.730 6.712 1.00 88.44 88 GLU A CA 1
ATOM 686 C C . GLU A 1 88 ? 6.048 -14.547 5.295 1.00 88.44 88 GLU A C 1
ATOM 688 O O . GLU A 1 88 ? 5.493 -15.503 4.760 1.00 88.44 88 GLU A O 1
ATOM 693 N N . ILE A 1 89 ? 6.294 -13.394 4.664 1.00 89.06 89 ILE A N 1
ATOM 694 C CA . ILE A 1 89 ? 5.948 -13.169 3.253 1.00 89.06 89 ILE A CA 1
ATOM 695 C C . ILE A 1 89 ? 6.672 -14.176 2.360 1.00 89.06 89 ILE A C 1
ATOM 697 O O . ILE A 1 89 ? 6.047 -14.787 1.499 1.00 89.06 89 ILE A O 1
ATOM 701 N N . LEU A 1 90 ? 7.968 -14.407 2.585 1.00 86.50 90 LEU A N 1
ATOM 702 C CA . LEU A 1 90 ? 8.732 -15.393 1.813 1.00 86.50 90 LEU A CA 1
ATOM 703 C C . LEU A 1 90 ? 8.216 -16.825 2.013 1.00 86.50 90 LEU A C 1
ATOM 705 O O . LEU A 1 90 ? 8.241 -17.623 1.078 1.00 86.50 90 LEU A O 1
ATOM 709 N N . ARG A 1 91 ? 7.748 -17.158 3.222 1.00 88.12 91 ARG A N 1
ATOM 710 C CA . ARG A 1 91 ? 7.269 -18.506 3.560 1.00 88.12 91 ARG A CA 1
ATOM 711 C C . ARG A 1 91 ? 5.824 -18.764 3.131 1.00 88.12 91 ARG A C 1
ATOM 713 O O . ARG A 1 91 ? 5.501 -19.891 2.779 1.00 88.12 91 ARG A O 1
ATOM 720 N N . ARG A 1 92 ? 4.943 -17.771 3.256 1.00 89.25 92 ARG A N 1
ATOM 721 C CA . ARG A 1 92 ? 3.481 -17.936 3.163 1.00 89.25 92 ARG A CA 1
ATOM 722 C C . ARG A 1 92 ? 2.839 -17.110 2.050 1.00 89.25 92 ARG A C 1
ATOM 724 O O . ARG A 1 92 ? 1.657 -17.300 1.790 1.00 89.25 92 ARG A O 1
ATOM 731 N N . GLY A 1 93 ? 3.593 -16.225 1.407 1.00 90.38 93 GLY A N 1
ATOM 732 C CA . GLY A 1 93 ? 3.076 -15.257 0.448 1.00 90.38 93 GLY A CA 1
ATOM 733 C C . GLY A 1 93 ? 2.606 -13.962 1.100 1.00 90.38 93 GLY A C 1
ATOM 734 O O . GLY A 1 93 ? 2.455 -13.862 2.320 1.00 90.38 93 GLY A O 1
ATOM 735 N N . ILE A 1 94 ? 2.377 -12.948 0.265 1.00 93.25 94 ILE A N 1
ATOM 736 C CA . ILE A 1 94 ? 1.868 -11.652 0.719 1.00 93.25 94 ILE A CA 1
ATOM 737 C C . ILE A 1 94 ? 0.360 -11.748 1.031 1.00 93.25 94 ILE A C 1
ATOM 739 O O . ILE A 1 94 ? -0.366 -12.343 0.230 1.00 93.25 94 ILE A O 1
ATOM 743 N N . PRO A 1 95 ? -0.139 -11.196 2.154 1.00 94.94 95 PRO A N 1
ATOM 744 C CA . PRO A 1 95 ? -1.572 -11.169 2.454 1.00 94.94 95 PRO A CA 1
ATOM 745 C C . PRO A 1 95 ? -2.372 -10.538 1.315 1.00 94.94 95 PRO A C 1
ATOM 747 O O . PRO A 1 95 ? -2.014 -9.473 0.820 1.00 94.94 95 PRO A O 1
ATOM 750 N N . PHE A 1 96 ? -3.444 -11.184 0.872 1.00 94.19 96 PHE A N 1
ATOM 751 C CA . PHE A 1 96 ? -4.173 -10.740 -0.307 1.00 94.19 96 PHE A CA 1
ATOM 752 C C . PHE A 1 96 ? -5.681 -10.895 -0.149 1.00 94.19 96 PHE A C 1
ATOM 754 O O . PHE A 1 96 ? -6.206 -11.978 0.095 1.00 94.19 96 PHE A O 1
ATOM 761 N N . ASN A 1 97 ? -6.373 -9.789 -0.399 1.00 93.12 97 ASN A N 1
ATOM 762 C CA . ASN A 1 97 ? -7.791 -9.743 -0.707 1.00 93.12 97 ASN A CA 1
ATOM 763 C C . ASN A 1 97 ? -7.991 -8.603 -1.715 1.00 93.12 97 ASN A C 1
ATOM 765 O O . ASN A 1 97 ? -7.443 -7.516 -1.529 1.00 93.12 97 ASN A O 1
ATOM 769 N N . SER A 1 98 ? -8.769 -8.823 -2.775 1.00 89.81 98 SER A N 1
ATOM 770 C CA . SER A 1 98 ? -8.965 -7.818 -3.833 1.00 89.81 98 SER A CA 1
ATOM 771 C C . SER A 1 98 ? -9.676 -6.547 -3.355 1.00 89.81 98 SER A C 1
ATOM 773 O O . SER A 1 98 ? -9.582 -5.514 -4.009 1.00 89.81 98 SER A O 1
ATOM 775 N N . ARG A 1 99 ? -10.371 -6.608 -2.212 1.00 90.38 99 ARG A N 1
ATOM 776 C CA . ARG A 1 99 ? -11.036 -5.462 -1.573 1.00 90.38 99 ARG A CA 1
ATOM 777 C C . ARG A 1 99 ? -10.202 -4.820 -0.460 1.00 90.38 99 ARG A C 1
ATOM 779 O O . ARG A 1 99 ? -10.701 -3.921 0.214 1.00 90.38 99 ARG A O 1
ATOM 786 N N . SER A 1 100 ? -8.977 -5.294 -0.225 1.00 92.88 100 SER A N 1
ATOM 787 C CA . SER A 1 100 ? -8.046 -4.630 0.689 1.00 92.88 100 SER A CA 1
ATOM 788 C C . SER A 1 100 ? -7.614 -3.273 0.141 1.00 92.88 100 SER A C 1
ATOM 790 O O . SER A 1 100 ? -7.718 -2.995 -1.053 1.00 92.88 100 SER A O 1
ATOM 792 N N . PHE A 1 101 ? -7.091 -2.439 1.030 1.00 91.81 101 PHE A N 1
ATOM 793 C CA . PHE A 1 101 ? -6.499 -1.160 0.669 1.00 91.81 101 PHE A CA 1
ATOM 794 C C . PHE A 1 101 ? -5.114 -1.038 1.282 1.00 91.81 101 PHE A C 1
ATOM 796 O O . PHE A 1 101 ? -4.921 -1.418 2.437 1.00 91.81 101 PHE A O 1
ATOM 803 N N . VAL A 1 102 ? -4.149 -0.520 0.526 1.00 93.50 102 VAL A N 1
ATOM 804 C CA . VAL A 1 102 ? -2.746 -0.513 0.948 1.00 93.50 102 VAL A CA 1
ATOM 805 C C . VAL A 1 102 ? -2.189 0.902 1.012 1.00 93.50 102 VAL A C 1
ATOM 807 O O . VAL A 1 102 ? -2.345 1.687 0.086 1.00 93.50 102 VAL A O 1
ATOM 810 N N . ILE A 1 103 ? -1.473 1.220 2.084 1.00 92.25 103 ILE A N 1
ATOM 811 C CA . ILE A 1 103 ? -0.702 2.456 2.219 1.00 92.25 103 ILE A CA 1
ATOM 812 C C . ILE A 1 103 ? 0.752 2.060 2.417 1.00 92.25 103 ILE A C 1
ATOM 814 O O . ILE A 1 103 ? 1.099 1.393 3.396 1.00 92.25 103 ILE A O 1
ATOM 818 N N . SER A 1 104 ? 1.622 2.444 1.484 1.00 92.69 104 SER A N 1
ATOM 819 C CA . SER A 1 104 ? 3.021 2.044 1.565 1.00 92.69 104 SER A CA 1
ATOM 820 C C . SER A 1 104 ? 3.996 3.077 1.032 1.00 92.69 104 SER A C 1
ATOM 822 O O . SER A 1 104 ? 3.754 3.705 0.011 1.00 92.69 104 SER A O 1
ATOM 824 N N . SER A 1 105 ? 5.154 3.189 1.680 1.00 91.81 105 SER A N 1
ATOM 825 C CA . SER A 1 105 ? 6.322 3.881 1.124 1.00 91.81 105 SER A CA 1
ATOM 826 C C . SER A 1 105 ? 7.359 2.921 0.531 1.00 91.81 105 SER A C 1
ATOM 828 O O . SER A 1 105 ? 8.355 3.328 -0.064 1.00 91.81 105 SER A O 1
ATOM 830 N N . ARG A 1 106 ? 7.150 1.609 0.670 1.00 91.44 106 ARG A N 1
ATOM 831 C CA . ARG A 1 106 ? 8.059 0.574 0.176 1.00 91.44 106 ARG A CA 1
ATOM 832 C C . ARG A 1 106 ? 7.733 0.274 -1.287 1.00 91.44 106 ARG A C 1
ATOM 834 O O . ARG A 1 106 ? 6.654 -0.206 -1.624 1.00 91.44 106 ARG A O 1
ATOM 841 N N . TYR A 1 107 ? 8.702 0.510 -2.171 1.00 92.44 107 TYR A N 1
ATOM 842 C CA . TYR A 1 107 ? 8.556 0.284 -3.617 1.00 92.44 107 TYR A CA 1
ATOM 843 C C . TYR A 1 107 ? 8.034 -1.120 -3.974 1.00 92.44 107 TYR A C 1
ATOM 845 O O . TYR A 1 107 ? 7.106 -1.230 -4.768 1.00 92.44 107 TYR A O 1
ATOM 853 N N . HIS A 1 108 ? 8.592 -2.181 -3.377 1.00 91.94 108 HIS A N 1
ATOM 854 C CA . HIS A 1 108 ? 8.195 -3.560 -3.691 1.00 91.94 108 HIS A CA 1
ATOM 855 C C . HIS A 1 108 ? 6.749 -3.864 -3.297 1.00 91.94 108 HIS A C 1
ATOM 857 O O . HIS A 1 108 ? 6.066 -4.579 -4.019 1.00 91.94 108 HIS A O 1
ATOM 863 N N . ILE A 1 109 ? 6.272 -3.284 -2.195 1.00 93.81 109 ILE A N 1
ATOM 864 C CA . ILE A 1 109 ? 4.889 -3.445 -1.744 1.00 93.81 109 ILE A CA 1
ATOM 865 C C . ILE A 1 109 ? 3.936 -2.778 -2.737 1.00 93.81 109 ILE A C 1
ATOM 867 O O . ILE A 1 109 ? 3.002 -3.425 -3.200 1.00 93.81 109 ILE A O 1
ATOM 871 N N . ASN A 1 110 ? 4.225 -1.536 -3.147 1.00 94.44 110 ASN A N 1
ATOM 872 C CA . ASN A 1 110 ? 3.475 -0.861 -4.212 1.00 94.44 110 ASN A CA 1
ATOM 873 C C . ASN A 1 110 ? 3.467 -1.693 -5.510 1.00 94.44 110 ASN A C 1
ATOM 875 O O . ASN A 1 110 ? 2.404 -1.963 -6.064 1.00 94.44 110 ASN A O 1
ATOM 879 N N . LEU A 1 111 ? 4.634 -2.159 -5.964 1.00 93.00 111 LEU A N 1
ATOM 880 C CA . LEU A 1 111 ? 4.751 -2.954 -7.186 1.00 93.00 111 LEU A CA 1
ATOM 881 C C . LEU A 1 111 ? 3.903 -4.234 -7.130 1.00 93.00 111 LEU A C 1
ATOM 883 O O . LEU A 1 111 ? 3.122 -4.482 -8.046 1.00 93.00 111 LEU A O 1
ATOM 887 N N . ILE A 1 112 ? 4.052 -5.032 -6.069 1.00 92.31 112 ILE A N 1
ATOM 888 C CA . ILE A 1 112 ? 3.371 -6.325 -5.929 1.00 92.31 112 ILE A CA 1
ATOM 889 C C . ILE A 1 112 ? 1.858 -6.122 -5.846 1.00 92.31 112 ILE A C 1
ATOM 891 O O . ILE A 1 112 ? 1.123 -6.739 -6.613 1.00 92.31 112 ILE A O 1
ATOM 895 N N . TYR A 1 113 ? 1.377 -5.231 -4.977 1.00 93.31 113 TYR A N 1
ATOM 896 C CA . TYR A 1 113 ? -0.064 -5.011 -4.843 1.00 93.31 113 TYR A CA 1
ATOM 897 C C . TYR A 1 113 ? -0.691 -4.350 -6.074 1.00 93.31 113 TYR A C 1
ATOM 899 O O . TYR A 1 113 ? -1.821 -4.690 -6.417 1.00 93.31 113 TYR A O 1
ATOM 907 N N . SER A 1 114 ? 0.043 -3.493 -6.793 1.00 91.19 114 SER A N 1
ATOM 908 C CA . SER A 1 114 ? -0.404 -2.974 -8.093 1.00 91.19 114 SER A CA 1
ATOM 909 C C . SER A 1 114 ? -0.564 -4.095 -9.125 1.00 91.19 114 SER A C 1
ATOM 911 O O . SER A 1 114 ? -1.567 -4.136 -9.832 1.00 91.19 114 SER A O 1
ATOM 913 N N . MET A 1 115 ? 0.371 -5.054 -9.179 1.00 88.81 115 MET A N 1
ATOM 914 C CA . MET A 1 115 ? 0.251 -6.232 -10.054 1.00 88.81 115 MET A CA 1
ATOM 915 C C . MET A 1 115 ? -0.926 -7.138 -9.671 1.00 88.81 115 MET A C 1
ATOM 917 O O . MET A 1 115 ? -1.509 -7.784 -10.540 1.00 88.81 115 MET A O 1
ATOM 921 N N . LEU A 1 116 ? -1.280 -7.173 -8.384 1.00 88.75 116 LEU A N 1
ATOM 922 C CA . LEU A 1 116 ? -2.442 -7.890 -7.853 1.00 88.75 116 LEU A CA 1
ATOM 923 C C . LEU A 1 116 ? -3.749 -7.083 -7.953 1.00 88.75 116 LEU A C 1
ATOM 925 O O . LEU A 1 116 ? -4.789 -7.557 -7.500 1.00 88.75 116 LEU A O 1
ATOM 929 N N . ASN A 1 117 ? -3.703 -5.885 -8.546 1.00 87.31 117 ASN A N 1
ATOM 930 C CA . ASN A 1 117 ? -4.835 -4.975 -8.700 1.00 87.31 117 ASN A CA 1
ATOM 931 C C . ASN A 1 117 ? -5.542 -4.635 -7.374 1.00 87.31 117 ASN A C 1
ATOM 933 O O . ASN A 1 117 ? -6.766 -4.538 -7.310 1.00 87.31 117 ASN A O 1
ATOM 937 N N . VAL A 1 118 ? -4.760 -4.468 -6.307 1.00 90.25 118 VAL A N 1
ATOM 938 C CA . VAL A 1 118 ? -5.250 -3.980 -5.016 1.00 90.25 118 VAL A CA 1
ATOM 939 C C . VAL A 1 118 ? -5.084 -2.465 -4.978 1.00 90.25 118 VAL A C 1
ATOM 941 O O . VAL A 1 118 ? -4.022 -1.940 -5.321 1.00 90.25 118 VAL A O 1
ATOM 944 N N . SER A 1 119 ? -6.129 -1.750 -4.566 1.00 88.44 119 SER A N 1
ATOM 945 C CA . SER A 1 119 ? -6.104 -0.292 -4.441 1.00 88.44 119 SER A CA 1
ATOM 946 C C . SER A 1 119 ? -5.142 0.165 -3.343 1.00 88.44 119 SER A C 1
ATOM 948 O O . SER A 1 119 ? -4.970 -0.503 -2.321 1.00 88.44 119 SER A O 1
ATOM 950 N N . GLY A 1 120 ? -4.531 1.333 -3.527 1.00 90.62 120 GLY A N 1
ATOM 951 C CA . GLY A 1 120 ? -3.628 1.863 -2.521 1.00 90.62 120 GLY A CA 1
ATOM 952 C C . GLY A 1 120 ? -3.000 3.208 -2.846 1.00 90.62 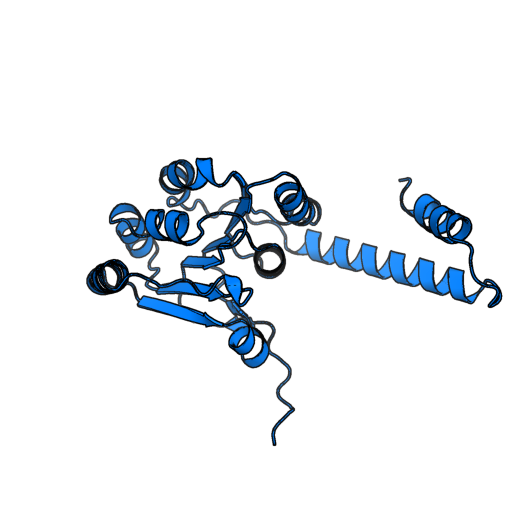120 GLY A C 1
ATOM 953 O O . GLY A 1 120 ? -3.296 3.847 -3.858 1.00 90.62 120 GLY A O 1
ATOM 954 N N . ILE A 1 121 ? -2.126 3.627 -1.936 1.00 91.19 121 ILE A N 1
ATOM 955 C CA . ILE A 1 121 ? -1.408 4.897 -1.940 1.00 91.19 121 ILE A CA 1
ATOM 956 C C . ILE A 1 121 ? 0.073 4.616 -1.751 1.00 91.19 121 ILE A C 1
ATOM 958 O O . ILE A 1 121 ? 0.485 3.910 -0.824 1.00 91.19 121 ILE A O 1
ATOM 962 N N . ALA A 1 122 ? 0.878 5.244 -2.599 1.00 92.81 122 ALA A N 1
ATOM 963 C CA . ALA A 1 122 ? 2.314 5.293 -2.437 1.00 92.81 122 ALA A CA 1
ATOM 964 C C . ALA A 1 122 ? 2.722 6.576 -1.702 1.00 92.81 122 ALA A C 1
ATOM 966 O O . ALA A 1 122 ? 2.352 7.672 -2.119 1.00 92.81 122 ALA A O 1
ATOM 967 N N . VAL A 1 123 ? 3.509 6.456 -0.637 1.00 91.50 123 VAL A N 1
ATOM 968 C CA . VAL A 1 123 ? 3.970 7.591 0.174 1.00 91.50 123 VAL A CA 1
ATOM 969 C C . VAL A 1 123 ? 5.468 7.793 -0.024 1.00 91.50 123 VAL A C 1
ATOM 971 O O . VAL A 1 123 ? 6.242 6.852 0.097 1.00 91.50 123 VAL A O 1
ATOM 974 N N . TYR A 1 124 ? 5.905 9.017 -0.301 1.00 91.50 124 TYR A N 1
ATOM 975 C CA . TYR A 1 124 ? 7.318 9.352 -0.462 1.00 91.50 124 TYR A CA 1
ATOM 976 C C . TYR A 1 124 ? 7.716 10.557 0.389 1.00 91.50 124 TYR A C 1
ATOM 978 O O . TYR A 1 124 ? 6.896 11.406 0.721 1.00 91.50 124 TYR A O 1
ATOM 986 N N . GLN A 1 125 ? 9.006 10.659 0.690 1.00 88.75 125 GLN A N 1
ATOM 987 C CA . GLN A 1 125 ? 9.584 11.813 1.386 1.00 88.75 125 GLN A CA 1
ATOM 988 C C . GLN A 1 125 ? 10.531 12.621 0.487 1.00 88.75 125 GLN A C 1
ATOM 990 O O . GLN A 1 125 ? 10.638 13.833 0.622 1.00 88.75 125 GLN A O 1
ATOM 995 N N . ASN A 1 126 ? 11.209 11.964 -0.458 1.00 89.19 126 ASN A N 1
ATOM 996 C CA . ASN A 1 126 ? 12.157 12.602 -1.370 1.00 89.19 126 ASN A CA 1
ATOM 997 C C . ASN A 1 126 ? 11.944 12.152 -2.824 1.00 89.19 126 ASN A C 1
ATOM 999 O O . ASN A 1 126 ? 11.260 11.160 -3.096 1.00 89.19 126 ASN A O 1
ATOM 1003 N N . GLU A 1 127 ? 12.563 12.877 -3.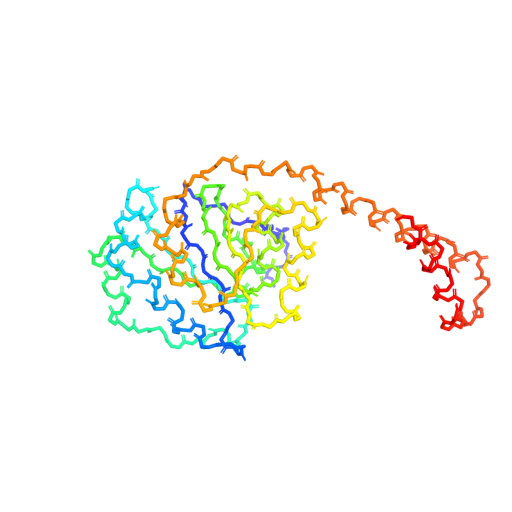758 1.00 91.00 127 GLU A N 1
ATOM 1004 C CA . GLU A 1 127 ? 12.421 12.646 -5.201 1.00 91.00 127 GLU A CA 1
ATOM 1005 C C . GLU A 1 127 ? 12.872 11.250 -5.646 1.00 91.00 127 GLU A C 1
ATOM 1007 O O . GLU A 1 127 ? 12.291 10.678 -6.565 1.00 91.00 127 GLU A O 1
ATOM 1012 N N . TYR A 1 128 ? 13.856 10.643 -4.975 1.00 90.19 128 TYR A N 1
ATOM 1013 C CA . TYR A 1 128 ? 14.285 9.285 -5.309 1.00 90.19 128 TYR A CA 1
ATOM 1014 C C . TYR A 1 128 ? 13.152 8.266 -5.100 1.00 90.19 128 TYR A C 1
ATOM 1016 O O . TYR A 1 128 ? 12.874 7.458 -5.991 1.00 90.19 128 TYR A O 1
ATOM 1024 N N . TYR A 1 129 ? 12.442 8.327 -3.968 1.00 90.50 129 TYR A N 1
ATOM 1025 C CA . TYR A 1 129 ? 11.287 7.451 -3.720 1.00 90.50 129 TYR A CA 1
ATOM 1026 C C . TYR A 1 129 ? 10.064 7.842 -4.548 1.00 90.50 129 TYR A C 1
ATOM 1028 O O . TYR A 1 129 ? 9.344 6.961 -5.022 1.00 90.50 129 TYR A O 1
ATOM 1036 N N . ARG A 1 130 ? 9.873 9.139 -4.814 1.00 94.50 130 ARG A N 1
ATOM 1037 C CA . ARG A 1 130 ? 8.843 9.610 -5.746 1.00 94.50 130 ARG A CA 1
ATOM 1038 C C . ARG A 1 130 ? 9.019 8.978 -7.126 1.00 94.50 130 ARG A C 1
ATOM 1040 O O . ARG A 1 130 ? 8.072 8.407 -7.661 1.00 94.50 130 ARG A O 1
ATOM 1047 N N . ASN A 1 131 ? 10.237 9.015 -7.667 1.00 94.38 131 ASN A N 1
ATOM 1048 C CA . ASN A 1 131 ? 10.572 8.432 -8.966 1.00 94.38 131 ASN A CA 1
ATOM 1049 C C . ASN A 1 131 ? 10.383 6.911 -8.977 1.00 94.38 131 ASN A C 1
ATOM 1051 O O . ASN A 1 131 ? 9.837 6.370 -9.939 1.00 94.38 131 ASN A O 1
ATOM 1055 N N . LYS A 1 132 ? 10.746 6.216 -7.889 1.00 92.94 132 LYS A N 1
ATOM 1056 C CA . LYS A 1 132 ? 10.461 4.781 -7.741 1.00 92.94 132 LYS A CA 1
ATOM 1057 C C . LYS A 1 132 ? 8.971 4.477 -7.854 1.00 92.94 132 LYS A C 1
ATOM 1059 O O . LYS A 1 132 ? 8.594 3.615 -8.643 1.00 92.94 132 LYS A O 1
ATOM 1064 N N . HIS A 1 133 ? 8.121 5.176 -7.108 1.00 94.25 133 HIS A N 1
ATOM 1065 C CA . HIS A 1 133 ? 6.677 4.945 -7.179 1.00 94.25 133 HIS A CA 1
ATOM 1066 C C . HIS A 1 133 ? 6.090 5.346 -8.530 1.00 94.25 133 HIS A C 1
ATOM 1068 O O . HIS A 1 133 ? 5.282 4.601 -9.080 1.00 94.25 133 HIS A O 1
ATOM 1074 N N . LYS A 1 134 ? 6.565 6.449 -9.119 1.00 93.50 134 LYS A N 1
ATOM 1075 C CA . LYS A 1 134 ? 6.131 6.897 -10.445 1.00 93.50 134 LYS A CA 1
ATOM 1076 C C . LYS A 1 134 ? 6.417 5.853 -11.520 1.00 93.50 134 LYS A C 1
ATOM 1078 O O . LYS A 1 134 ? 5.568 5.629 -12.374 1.00 93.50 134 LYS A O 1
ATOM 1083 N N . SER A 1 135 ? 7.545 5.148 -11.430 1.00 93.31 135 SER A N 1
ATOM 1084 C CA . SER A 1 135 ? 7.841 4.050 -12.356 1.00 93.31 135 SER A CA 1
ATOM 1085 C C . SER A 1 135 ? 6.799 2.921 -12.311 1.00 93.31 135 SER A C 1
ATOM 1087 O O . SER A 1 135 ? 6.556 2.282 -13.332 1.00 93.31 135 SER A O 1
ATOM 1089 N N . VAL A 1 136 ? 6.134 2.689 -11.169 1.00 92.19 136 VAL A N 1
ATOM 1090 C CA . VAL A 1 136 ? 5.033 1.712 -11.062 1.00 92.19 136 VAL A CA 1
ATOM 1091 C C . VAL A 1 136 ? 3.789 2.223 -11.788 1.00 92.19 136 VAL A C 1
ATOM 1093 O O . VAL A 1 136 ? 3.181 1.480 -12.557 1.00 92.19 136 VAL A O 1
ATOM 1096 N N . THR A 1 137 ? 3.457 3.505 -11.630 1.00 89.06 137 THR A N 1
ATOM 1097 C CA . THR A 1 137 ? 2.369 4.155 -12.376 1.00 89.06 137 THR A CA 1
ATOM 1098 C C . THR A 1 137 ? 2.637 4.161 -13.881 1.00 89.06 137 THR A C 1
ATOM 1100 O O . THR A 1 137 ? 1.762 3.825 -14.670 1.00 89.06 137 THR A O 1
ATOM 1103 N N . GLU A 1 138 ? 3.871 4.443 -14.301 1.00 88.69 138 GLU A N 1
ATOM 1104 C CA . GLU A 1 138 ? 4.307 4.364 -15.704 1.00 88.69 138 GLU A CA 1
ATOM 1105 C C . GLU A 1 138 ? 4.260 2.927 -16.249 1.00 88.69 138 GLU A C 1
ATOM 1107 O O . GLU A 1 138 ? 4.139 2.722 -17.461 1.00 88.69 138 GLU A O 1
ATOM 1112 N N . MET A 1 139 ? 4.321 1.921 -15.367 1.00 87.75 139 MET A N 1
ATOM 1113 C CA . MET A 1 139 ? 4.056 0.524 -15.709 1.00 87.75 139 MET A CA 1
ATOM 1114 C C . MET A 1 139 ? 2.560 0.191 -15.802 1.00 87.75 139 MET A C 1
ATOM 1116 O O . MET A 1 139 ? 2.221 -0.860 -16.330 1.00 87.75 139 MET A O 1
ATOM 1120 N N . GLY A 1 140 ? 1.666 1.081 -15.376 1.00 85.06 140 GLY A N 1
ATOM 1121 C CA . GLY A 1 140 ? 0.215 0.896 -15.422 1.00 85.06 140 GLY A CA 1
ATOM 1122 C C . GLY A 1 140 ? -0.451 0.710 -14.058 1.00 85.06 140 GLY A C 1
ATOM 1123 O O . GLY A 1 140 ? -1.630 0.372 -14.033 1.00 85.06 140 GLY A O 1
ATOM 1124 N N . GLY A 1 141 ? 0.268 0.902 -12.947 1.00 87.69 141 GLY A N 1
ATOM 1125 C CA . GLY A 1 141 ? -0.329 0.906 -11.607 1.00 87.69 141 GLY A CA 1
ATOM 1126 C C . GLY A 1 141 ? -1.210 2.139 -11.354 1.00 87.69 141 GLY A C 1
ATOM 1127 O O . GLY A 1 141 ? -0.915 3.227 -11.846 1.00 87.69 141 GLY A O 1
ATOM 1128 N N . ALA A 1 142 ? -2.276 1.977 -10.563 1.00 85.94 142 ALA A N 1
ATOM 1129 C CA . ALA A 1 142 ? -3.275 3.027 -10.298 1.00 85.94 142 ALA A CA 1
ATOM 1130 C C . ALA A 1 142 ? -2.976 3.925 -9.094 1.00 85.94 142 ALA A C 1
ATOM 1132 O O . ALA A 1 142 ? -3.732 4.856 -8.824 1.00 85.94 142 ALA A O 1
ATOM 1133 N N . TRP A 1 143 ? -1.963 3.592 -8.295 1.00 89.81 143 TRP A N 1
ATOM 1134 C CA . TRP A 1 143 ? -1.824 4.187 -6.971 1.00 89.81 143 TRP A CA 1
ATOM 1135 C C . TRP A 1 143 ? -1.514 5.677 -7.052 1.00 89.81 143 TRP A C 1
ATOM 1137 O O . TRP A 1 143 ? -0.595 6.100 -7.760 1.00 89.81 143 TRP A O 1
ATOM 1147 N N . SER A 1 144 ? -2.235 6.459 -6.251 1.00 89.38 144 SER A N 1
ATOM 1148 C CA . SER A 1 144 ? -1.888 7.852 -5.992 1.00 89.38 144 SER A CA 1
ATOM 1149 C C . SER A 1 144 ? -0.530 7.925 -5.296 1.00 89.38 144 SER A C 1
ATOM 1151 O O . SER A 1 144 ? -0.231 7.122 -4.412 1.00 89.38 144 SER A O 1
ATOM 1153 N N . ILE A 1 145 ? 0.292 8.904 -5.675 1.00 91.88 145 ILE A N 1
ATOM 1154 C CA . ILE A 1 145 ? 1.627 9.114 -5.105 1.00 91.88 145 ILE A CA 1
ATOM 1155 C C . ILE A 1 145 ? 1.614 10.410 -4.297 1.00 91.88 145 ILE A C 1
ATOM 1157 O O . ILE A 1 145 ? 1.457 11.490 -4.868 1.00 91.88 145 ILE A O 1
ATOM 1161 N N . LEU A 1 146 ? 1.815 10.311 -2.984 1.00 90.38 146 LEU A N 1
ATOM 1162 C CA . LEU A 1 146 ? 1.794 11.449 -2.070 1.00 90.38 146 LEU A CA 1
ATOM 1163 C C . LEU A 1 146 ? 3.106 11.683 -1.358 1.00 90.38 146 LEU A C 1
ATOM 1165 O O . LEU A 1 146 ? 3.778 10.751 -0.925 1.00 90.38 146 LEU A O 1
ATOM 1169 N N . ASN A 1 147 ? 3.384 12.961 -1.124 1.00 90.69 147 ASN A N 1
ATOM 1170 C CA . ASN A 1 147 ? 4.361 13.349 -0.128 1.00 90.69 147 ASN A CA 1
ATOM 1171 C C . ASN A 1 147 ? 3.835 12.995 1.279 1.00 90.69 147 ASN A C 1
ATOM 1173 O O . ASN A 1 147 ? 2.659 13.212 1.572 1.00 90.69 147 ASN A O 1
ATOM 1177 N N . HIS A 1 148 ? 4.708 12.48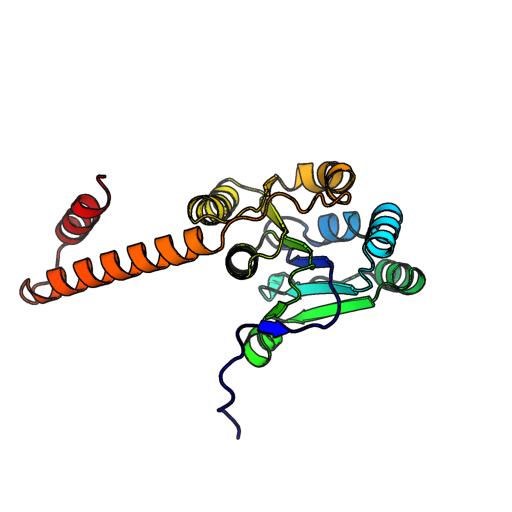1 2.142 1.00 87.25 148 HIS A N 1
ATOM 1178 C CA . HIS A 1 148 ? 4.399 12.089 3.515 1.00 87.25 148 HIS A CA 1
ATOM 1179 C C . HIS A 1 148 ? 3.710 13.177 4.358 1.00 87.25 148 HIS A C 1
ATOM 1181 O O . HIS A 1 148 ? 2.836 12.847 5.160 1.00 87.25 148 HIS A O 1
ATOM 1187 N N . ASP A 1 149 ? 4.011 14.457 4.123 1.00 87.12 149 ASP A N 1
ATOM 1188 C CA . ASP A 1 149 ? 3.402 15.582 4.844 1.00 87.12 149 ASP A CA 1
ATOM 1189 C C . ASP A 1 149 ? 1.902 15.709 4.557 1.00 87.12 149 ASP A C 1
ATOM 1191 O O . ASP A 1 149 ? 1.127 16.129 5.414 1.00 87.12 149 ASP A O 1
ATOM 1195 N N . LYS A 1 150 ? 1.476 15.275 3.366 1.00 86.31 150 LYS A N 1
ATOM 1196 C CA . LYS A 1 150 ? 0.081 15.326 2.914 1.00 86.31 150 LYS A CA 1
ATOM 1197 C C . LYS A 1 150 ? -0.728 14.094 3.299 1.00 86.31 150 LYS A C 1
ATOM 1199 O O . LYS A 1 150 ? -1.924 14.058 3.039 1.00 86.31 150 LYS A O 1
ATOM 1204 N N . LEU A 1 151 ? -0.107 13.072 3.897 1.00 82.31 151 LEU A N 1
ATOM 1205 C CA . LEU A 1 151 ? -0.805 11.821 4.197 1.00 82.31 151 LEU A CA 1
ATOM 1206 C C . LEU A 1 151 ? -1.979 12.042 5.157 1.00 82.31 151 LEU A C 1
ATOM 1208 O O . LEU A 1 151 ? -3.033 11.459 4.951 1.00 82.31 151 LEU A O 1
ATOM 1212 N N . SER A 1 152 ? -1.814 12.895 6.173 1.00 76.75 152 SER A N 1
ATOM 1213 C CA . SER A 1 152 ? -2.874 13.155 7.159 1.00 76.75 152 SER A CA 1
ATOM 1214 C C . SER A 1 152 ? -4.113 13.778 6.515 1.00 76.75 152 SER A C 1
ATOM 1216 O O . SER A 1 152 ? -5.205 13.258 6.683 1.00 76.75 152 SER A O 1
ATOM 1218 N N . GLU A 1 153 ? -3.921 14.842 5.733 1.00 78.00 153 GLU A N 1
ATOM 1219 C CA . GLU A 1 153 ? -4.991 15.524 4.990 1.00 78.00 153 GLU A CA 1
ATOM 1220 C C . GLU A 1 153 ? -5.659 14.574 3.988 1.00 78.00 153 GLU A C 1
ATOM 1222 O O . GLU A 1 153 ? -6.876 14.540 3.839 1.00 78.00 153 GLU A O 1
ATOM 1227 N N . ALA A 1 154 ? -4.858 13.745 3.321 1.00 75.00 154 ALA A N 1
ATOM 1228 C CA . ALA A 1 154 ? -5.375 12.817 2.336 1.00 75.00 154 ALA A CA 1
ATOM 1229 C C . ALA A 1 154 ? -6.175 11.665 2.956 1.00 75.00 154 ALA A C 1
ATOM 1231 O O . ALA A 1 154 ? -7.118 11.193 2.331 1.00 75.00 154 ALA A O 1
ATOM 1232 N N . LEU A 1 155 ? -5.848 11.216 4.173 1.00 72.50 155 LEU A N 1
ATOM 1233 C CA . LEU A 1 155 ? -6.639 10.201 4.879 1.00 72.50 155 LEU A CA 1
ATOM 1234 C C . LEU A 1 155 ? -8.072 10.688 5.135 1.00 72.50 155 LEU A C 1
ATOM 1236 O O . LEU A 1 155 ? -9.007 9.919 4.911 1.00 72.50 155 LEU A O 1
ATOM 1240 N N . ASP A 1 156 ? -8.249 11.964 5.482 1.00 68.31 156 ASP A N 1
ATOM 1241 C CA . ASP A 1 156 ? -9.571 12.575 5.689 1.00 68.31 156 ASP A CA 1
ATOM 1242 C C . ASP A 1 156 ? -10.414 12.618 4.400 1.00 68.31 156 ASP A C 1
ATOM 1244 O O . ASP A 1 156 ? -11.643 12.676 4.451 1.00 68.31 156 ASP A O 1
ATOM 1248 N N . HIS A 1 157 ? -9.769 12.574 3.231 1.00 66.00 157 HIS A N 1
ATOM 1249 C CA . HIS A 1 157 ? -10.421 12.649 1.919 1.00 66.00 157 HIS A CA 1
ATOM 1250 C C . HIS A 1 157 ? -10.492 11.315 1.168 1.00 66.00 157 HIS A C 1
ATOM 1252 O O . HIS A 1 157 ? -11.327 11.171 0.280 1.00 66.00 157 HIS A O 1
ATOM 1258 N N . TRP A 1 158 ? -9.643 10.338 1.497 1.00 62.16 158 TRP A N 1
ATOM 1259 C CA . TRP A 1 158 ? -9.515 9.074 0.757 1.00 62.16 158 TRP A CA 1
ATOM 1260 C C . TRP A 1 158 ? -10.053 7.848 1.473 1.00 62.16 158 TRP A C 1
ATOM 1262 O O . TRP A 1 158 ? -10.331 6.844 0.820 1.00 62.16 158 TRP A O 1
ATOM 1272 N N . LEU A 1 159 ? -10.246 7.903 2.792 1.00 56.09 159 LEU A N 1
ATOM 1273 C CA . LEU A 1 159 ? -11.000 6.860 3.486 1.00 56.09 159 LEU A CA 1
ATOM 1274 C C . LEU A 1 159 ? -12.424 6.650 2.923 1.00 56.09 159 LEU A C 1
ATOM 1276 O O . LEU A 1 159 ? -12.877 5.500 2.930 1.00 56.09 159 LEU A O 1
ATOM 1280 N N . PRO A 1 160 ? -13.093 7.650 2.311 1.00 50.84 160 PRO A N 1
ATOM 1281 C CA . PRO A 1 160 ? -14.148 7.419 1.331 1.00 50.84 160 PRO A CA 1
ATOM 1282 C C . PRO A 1 160 ? -13.541 6.789 0.059 1.00 50.84 160 PRO A C 1
ATOM 1284 O O . PRO A 1 160 ? -13.348 7.440 -0.958 1.00 50.84 160 PRO A O 1
ATOM 1287 N N . LEU A 1 161 ? -13.153 5.509 0.135 1.00 50.94 161 LEU A N 1
ATOM 1288 C CA . LEU A 1 161 ? -12.589 4.761 -0.996 1.00 50.94 161 LEU A CA 1
ATOM 1289 C C . LEU A 1 161 ? -13.646 4.644 -2.103 1.00 50.94 161 LEU A C 1
ATOM 1291 O O . LEU A 1 161 ? -14.441 3.700 -2.067 1.00 50.94 161 LEU A O 1
ATOM 1295 N N . ASP A 1 162 ? -13.657 5.571 -3.056 1.00 48.25 162 ASP A N 1
ATOM 1296 C CA . ASP A 1 162 ? -14.338 5.381 -4.330 1.00 48.25 162 ASP A CA 1
ATOM 1297 C C . ASP A 1 162 ? -13.471 4.453 -5.180 1.00 48.25 162 ASP A C 1
ATOM 1299 O O . ASP A 1 162 ? -12.396 4.788 -5.680 1.00 48.25 162 ASP A O 1
ATOM 1303 N N . SER A 1 163 ? -13.937 3.212 -5.267 1.00 46.69 163 SER A N 1
ATOM 1304 C CA . SER A 1 163 ? -13.280 2.071 -5.896 1.00 46.69 163 SER A CA 1
ATOM 1305 C C . SER A 1 163 ? -13.287 2.110 -7.428 1.00 46.69 163 SER A C 1
ATOM 1307 O O . SER A 1 163 ? -13.176 1.060 -8.052 1.00 46.69 163 SER A O 1
ATOM 1309 N N . GLU A 1 164 ? -13.465 3.268 -8.063 1.00 44.59 164 GLU A N 1
ATOM 1310 C CA . GLU A 1 164 ? -13.766 3.312 -9.502 1.00 44.59 164 GLU A CA 1
ATOM 1311 C C . GLU A 1 164 ? -12.539 3.412 -10.413 1.00 44.59 164 GLU A C 1
ATOM 1313 O O . GLU A 1 164 ? -12.640 3.140 -11.607 1.00 44.59 164 GLU A O 1
ATOM 1318 N N . ASN A 1 165 ? -11.345 3.658 -9.872 1.00 44.31 165 ASN A N 1
ATOM 1319 C CA . ASN A 1 165 ? -10.118 3.627 -10.672 1.00 44.31 165 ASN A CA 1
ATOM 1320 C C . ASN A 1 165 ? -9.518 2.213 -10.729 1.00 44.31 165 ASN A C 1
ATOM 1322 O O . ASN A 1 165 ? -8.387 1.974 -10.305 1.00 44.31 165 ASN A O 1
ATOM 1326 N N . TYR A 1 166 ? -10.286 1.258 -11.262 1.00 47.12 166 TYR A N 1
ATOM 1327 C CA . TYR A 1 166 ? -9.756 -0.044 -11.673 1.00 47.12 166 TYR A CA 1
ATOM 1328 C C . TYR A 1 166 ? -8.811 0.149 -12.866 1.00 47.12 166 TYR A C 1
ATOM 1330 O O . TYR A 1 166 ? -9.239 0.340 -14.004 1.00 47.12 166 TYR A O 1
ATOM 1338 N N . THR A 1 167 ? -7.503 0.066 -12.634 1.00 50.72 167 THR A N 1
ATOM 1339 C CA . THR A 1 167 ? -6.551 -0.139 -13.731 1.00 50.72 167 THR A CA 1
ATOM 1340 C C . THR A 1 167 ? -6.690 -1.543 -14.294 1.00 50.72 167 THR A C 1
ATOM 1342 O O . THR A 1 167 ? -6.758 -2.516 -13.552 1.00 50.72 167 THR A O 1
ATOM 1345 N N . SER A 1 168 ? -6.669 -1.674 -15.621 1.00 54.09 168 SER A N 1
ATOM 1346 C CA . SER A 1 168 ? -6.568 -2.990 -16.250 1.00 54.09 168 SER A CA 1
ATOM 1347 C C . SER A 1 168 ? -5.190 -3.609 -15.942 1.00 54.09 168 SER A C 1
ATOM 1349 O O . SER A 1 168 ? -4.176 -3.040 -16.367 1.00 54.09 168 SER A O 1
ATOM 1351 N N . PRO A 1 169 ? -5.114 -4.790 -15.290 1.00 60.09 169 PRO A N 1
ATOM 1352 C CA . PRO A 1 169 ? -3.853 -5.505 -15.028 1.00 60.09 169 PRO A CA 1
ATOM 1353 C C . PRO A 1 169 ? -3.026 -5.761 -16.297 1.00 60.09 169 PRO A C 1
ATOM 1355 O O . PRO A 1 169 ? -1.808 -5.954 -16.249 1.00 60.09 169 PRO A O 1
ATOM 1358 N N . ASN A 1 170 ? -3.693 -5.726 -17.453 1.00 67.44 170 ASN A N 1
ATOM 1359 C CA . ASN A 1 170 ? -3.099 -5.926 -18.764 1.00 67.44 170 ASN A CA 1
ATOM 1360 C C . ASN A 1 170 ? -1.944 -4.958 -19.042 1.00 67.44 170 ASN A C 1
ATOM 1362 O O . ASN A 1 170 ? -0.974 -5.366 -19.671 1.00 67.44 170 ASN A O 1
ATOM 1366 N N . ASN A 1 171 ? -1.977 -3.720 -18.537 1.00 75.12 171 ASN A N 1
ATOM 1367 C CA . ASN A 1 171 ? -0.925 -2.740 -18.830 1.00 75.12 171 ASN A CA 1
ATOM 1368 C C . ASN A 1 171 ? 0.421 -3.107 -18.187 1.00 75.12 171 ASN A C 1
ATOM 1370 O O . ASN A 1 171 ? 1.448 -3.109 -18.872 1.00 75.12 171 ASN A O 1
ATOM 1374 N N . MET A 1 172 ? 0.417 -3.494 -16.907 1.00 83.19 172 MET A N 1
ATOM 1375 C CA . MET A 1 172 ? 1.637 -3.926 -16.212 1.00 83.19 172 MET A CA 1
ATOM 1376 C C . MET A 1 172 ? 2.170 -5.238 -16.783 1.00 83.19 172 MET A C 1
ATOM 1378 O O . MET A 1 172 ? 3.375 -5.370 -17.008 1.00 83.19 172 MET A O 1
ATOM 1382 N N . ILE A 1 173 ? 1.278 -6.188 -17.083 1.00 81.75 173 ILE A N 1
ATOM 1383 C CA . ILE A 1 173 ? 1.643 -7.467 -17.703 1.00 81.75 173 ILE A CA 1
ATOM 1384 C C . ILE A 1 173 ? 2.270 -7.241 -19.086 1.00 81.75 173 ILE A C 1
ATOM 1386 O O . ILE A 1 173 ? 3.302 -7.839 -19.393 1.00 81.75 173 ILE A O 1
ATOM 1390 N N . ASN A 1 174 ? 1.691 -6.365 -1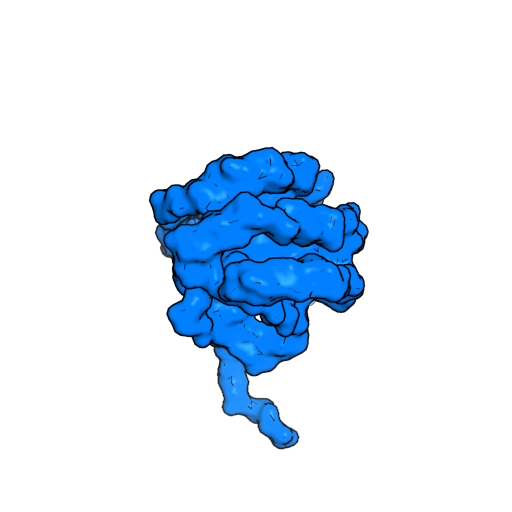9.909 1.00 82.19 174 ASN A N 1
ATOM 1391 C CA . ASN A 1 174 ? 2.206 -6.061 -21.243 1.00 82.19 174 ASN A CA 1
ATOM 1392 C C . ASN A 1 174 ? 3.582 -5.396 -21.171 1.00 82.19 174 ASN A C 1
ATOM 1394 O O . ASN A 1 174 ? 4.515 -5.874 -21.811 1.00 82.19 174 ASN A O 1
ATOM 1398 N N . LYS A 1 175 ? 3.772 -4.394 -20.305 1.00 81.19 175 LYS A N 1
ATOM 1399 C CA . LYS A 1 175 ? 5.089 -3.762 -20.121 1.00 81.19 175 LYS A CA 1
ATOM 1400 C C . LYS A 1 175 ? 6.142 -4.725 -19.573 1.00 81.19 175 LYS A C 1
ATOM 1402 O O . LYS A 1 175 ? 7.311 -4.634 -19.946 1.00 81.19 175 LYS A O 1
ATOM 1407 N N . ALA A 1 176 ? 5.759 -5.669 -18.713 1.00 80.69 176 ALA A N 1
ATOM 1408 C CA . ALA A 1 176 ? 6.663 -6.724 -18.260 1.00 80.69 176 ALA A CA 1
ATOM 1409 C C . ALA A 1 176 ? 7.078 -7.657 -19.414 1.00 80.69 176 ALA A C 1
ATOM 1411 O O . ALA A 1 176 ? 8.258 -8.000 -19.526 1.00 80.69 176 ALA A O 1
ATOM 1412 N N . LYS A 1 177 ? 6.141 -8.024 -20.302 1.00 84.00 177 LYS A N 1
ATOM 1413 C CA . LYS A 1 177 ? 6.430 -8.802 -21.519 1.00 84.00 177 LYS A CA 1
ATOM 1414 C C . LYS A 1 177 ? 7.357 -8.039 -22.467 1.00 84.00 177 LYS A C 1
ATOM 1416 O O . LYS A 1 177 ? 8.387 -8.584 -22.845 1.00 84.00 177 LYS A O 1
ATOM 1421 N N . GLU A 1 178 ? 7.065 -6.773 -22.756 1.00 84.75 178 GLU A N 1
ATOM 1422 C CA . GLU A 1 178 ? 7.899 -5.903 -23.600 1.00 84.75 178 GLU A CA 1
ATOM 1423 C C . GLU A 1 178 ? 9.332 -5.789 -23.061 1.00 84.75 178 GLU A C 1
ATOM 1425 O O . GLU A 1 178 ? 10.298 -5.957 -23.807 1.00 84.75 178 GLU A O 1
ATOM 1430 N N . LYS A 1 179 ? 9.493 -5.578 -21.744 1.00 81.44 179 LYS A N 1
ATOM 1431 C CA . LYS A 1 179 ? 10.813 -5.542 -21.092 1.00 81.44 179 LYS A CA 1
ATOM 1432 C C . LYS A 1 179 ? 11.552 -6.872 -21.222 1.00 81.44 179 LYS A C 1
ATOM 1434 O O . LYS A 1 179 ? 12.749 -6.875 -21.505 1.00 81.44 179 LYS A O 1
ATOM 1439 N N . LYS A 1 180 ? 10.857 -8.000 -21.041 1.00 83.50 180 LYS A N 1
ATOM 1440 C CA . LYS A 1 180 ? 11.439 -9.340 -21.204 1.00 83.50 180 LYS A CA 1
ATOM 1441 C C . LYS A 1 180 ? 11.882 -9.584 -22.646 1.00 83.50 180 LYS A C 1
ATOM 1443 O O . LYS A 1 180 ? 12.983 -10.078 -22.871 1.00 83.50 180 LYS A O 1
ATOM 1448 N N . GLU A 1 181 ? 11.060 -9.215 -23.622 1.00 84.12 181 GLU A N 1
ATOM 1449 C CA . GLU A 1 181 ? 11.399 -9.323 -25.042 1.00 84.12 181 GLU A CA 1
ATOM 1450 C C . GLU A 1 181 ? 12.600 -8.454 -25.412 1.00 84.12 181 GLU A C 1
ATOM 1452 O O . GLU A 1 181 ? 13.502 -8.916 -26.112 1.00 84.12 181 GLU A O 1
ATOM 1457 N N . LEU A 1 182 ? 12.647 -7.215 -24.916 1.00 80.00 182 LEU A N 1
ATOM 1458 C CA . LEU A 1 182 ? 13.787 -6.326 -25.105 1.00 80.00 182 LEU A CA 1
ATOM 1459 C C . LEU A 1 182 ? 15.065 -6.920 -24.498 1.00 80.00 182 LEU A C 1
ATOM 1461 O O . LEU A 1 182 ? 16.094 -6.974 -25.170 1.00 80.00 182 LEU A O 1
ATOM 1465 N N . PHE A 1 183 ? 14.997 -7.415 -23.261 1.00 78.06 183 PHE A N 1
ATOM 1466 C CA . PHE A 1 183 ? 16.133 -8.059 -22.605 1.00 78.06 183 PHE A CA 1
ATOM 1467 C C . PHE A 1 183 ? 16.639 -9.263 -23.410 1.00 78.06 183 PHE A C 1
ATOM 1469 O O . PHE A 1 183 ? 17.831 -9.353 -23.701 1.00 78.06 183 PHE A O 1
ATOM 1476 N N . ASN A 1 184 ? 15.736 -10.133 -23.865 1.00 79.69 184 ASN A N 1
ATOM 1477 C CA . ASN A 1 184 ? 16.091 -11.277 -24.704 1.00 79.69 184 ASN A CA 1
ATOM 1478 C C . ASN A 1 184 ? 16.779 -10.843 -26.012 1.00 79.69 184 ASN A C 1
ATOM 1480 O O . ASN A 1 184 ? 17.769 -11.455 -26.410 1.00 79.69 184 ASN A O 1
ATOM 1484 N N . LYS A 1 185 ? 16.313 -9.761 -26.657 1.00 79.06 185 LYS A N 1
ATOM 1485 C CA . LYS A 1 185 ? 16.953 -9.189 -27.859 1.00 79.06 185 LYS A CA 1
ATOM 1486 C C . LYS A 1 185 ? 18.362 -8.660 -27.573 1.00 79.06 185 LYS A C 1
ATOM 1488 O O . LYS A 1 185 ? 19.257 -8.853 -28.395 1.00 79.06 185 LYS A O 1
ATOM 1493 N N . ILE A 1 186 ? 18.573 -8.003 -26.431 1.00 76.50 186 ILE A N 1
ATOM 1494 C CA . ILE A 1 186 ? 19.895 -7.504 -26.017 1.00 76.50 186 ILE A CA 1
ATOM 1495 C C . ILE A 1 186 ? 20.859 -8.676 -25.803 1.00 76.50 186 ILE A C 1
ATOM 1497 O O . ILE A 1 186 ? 21.962 -8.657 -26.348 1.00 76.50 186 ILE A O 1
ATOM 1501 N N . ILE A 1 187 ? 20.432 -9.712 -25.074 1.00 78.06 187 ILE A N 1
ATOM 1502 C CA . ILE A 1 187 ? 21.256 -10.898 -24.804 1.00 78.06 187 ILE A CA 1
ATOM 1503 C C . ILE A 1 187 ? 21.605 -11.645 -26.097 1.00 78.06 187 ILE A C 1
ATOM 1505 O O . ILE A 1 187 ? 22.776 -11.949 -26.318 1.00 78.06 187 ILE A O 1
ATOM 1509 N N . ALA A 1 188 ? 20.634 -11.876 -26.986 1.00 75.12 188 ALA A N 1
ATOM 1510 C CA . ALA A 1 188 ? 20.878 -12.539 -28.268 1.00 75.12 188 ALA A CA 1
ATOM 1511 C C . ALA A 1 188 ? 21.874 -11.757 -29.150 1.00 75.12 188 ALA A C 1
ATOM 1513 O O . ALA A 1 188 ? 22.770 -12.341 -29.758 1.00 75.12 188 ALA A O 1
ATOM 1514 N N . ASN A 1 189 ? 21.776 -10.422 -29.178 1.00 71.12 189 ASN A N 1
ATOM 1515 C CA . ASN A 1 189 ? 22.727 -9.575 -29.904 1.00 71.12 189 ASN A CA 1
ATOM 1516 C C . ASN A 1 189 ? 24.128 -9.560 -29.277 1.00 71.12 189 ASN A C 1
ATOM 1518 O O . ASN A 1 189 ? 25.114 -9.432 -30.001 1.00 71.12 189 ASN A O 1
ATOM 1522 N N . ALA A 1 190 ? 24.230 -9.677 -27.951 1.00 66.75 190 ALA A N 1
ATOM 1523 C CA . ALA A 1 190 ? 25.509 -9.744 -27.250 1.00 66.75 190 ALA A CA 1
ATOM 1524 C C . ALA A 1 190 ? 26.215 -11.096 -27.450 1.00 66.75 190 ALA A C 1
ATOM 1526 O O . ALA A 1 190 ? 27.436 -11.128 -27.515 1.00 66.75 190 ALA A O 1
ATOM 1527 N N . GLN A 1 191 ? 25.466 -12.194 -27.594 1.00 62.66 191 GLN A N 1
ATOM 1528 C CA . GLN A 1 191 ? 26.020 -13.528 -27.862 1.00 62.66 191 GLN A CA 1
ATOM 1529 C C . GLN A 1 191 ? 26.556 -13.686 -29.295 1.00 62.66 191 GLN A C 1
ATOM 1531 O O . GLN A 1 191 ? 27.479 -14.465 -29.510 1.00 62.66 191 GLN A O 1
ATOM 1536 N N . ASN A 1 192 ? 26.017 -12.926 -30.255 1.00 57.50 192 ASN A N 1
ATOM 1537 C CA . ASN A 1 192 ? 26.461 -12.928 -31.655 1.00 57.50 192 ASN A CA 1
ATOM 1538 C C . ASN A 1 192 ? 27.677 -12.025 -31.933 1.00 57.50 192 ASN A C 1
ATOM 1540 O O . ASN A 1 192 ? 28.213 -12.052 -33.040 1.00 57.50 192 ASN A O 1
ATOM 1544 N N . LYS A 1 193 ? 28.117 -11.210 -30.966 1.00 56.28 193 LYS A N 1
ATOM 1545 C CA . LYS A 1 193 ? 29.390 -10.484 -31.044 1.00 56.28 193 LYS A CA 1
ATOM 1546 C C . LYS A 1 193 ? 30.418 -11.269 -30.238 1.00 56.28 193 LYS A C 1
ATOM 1548 O O . LYS A 1 193 ? 30.188 -11.530 -29.063 1.00 56.28 193 LYS A O 1
ATOM 1553 N N . ASP A 1 194 ? 31.514 -11.664 -30.884 1.00 54.66 194 ASP A N 1
ATOM 1554 C CA . ASP A 1 194 ? 32.614 -12.425 -30.282 1.00 54.66 194 ASP A CA 1
ATOM 1555 C C . ASP A 1 194 ? 32.938 -11.977 -28.851 1.00 54.66 194 ASP A C 1
ATOM 1557 O O . ASP A 1 194 ? 32.916 -10.782 -28.554 1.00 54.66 194 ASP A O 1
ATOM 1561 N N . LYS A 1 195 ? 33.290 -12.947 -27.990 1.00 51.59 195 LYS A N 1
ATOM 1562 C CA . LYS A 1 195 ? 33.662 -12.827 -26.561 1.00 51.59 195 LYS A CA 1
ATOM 1563 C C . LYS A 1 195 ? 34.896 -11.935 -26.283 1.00 51.59 195 LYS A C 1
ATOM 1565 O O . LYS A 1 195 ? 35.713 -12.251 -25.422 1.00 51.59 195 LYS A O 1
ATOM 1570 N N . LYS A 1 196 ? 35.082 -10.822 -26.984 1.00 52.53 196 LYS A N 1
ATOM 1571 C CA . LYS A 1 196 ? 35.947 -9.730 -26.542 1.00 52.53 196 LYS A CA 1
ATOM 1572 C C . LYS A 1 196 ? 35.097 -8.805 -25.686 1.00 52.53 196 LYS A C 1
ATOM 1574 O O . LYS A 1 196 ? 34.004 -8.424 -26.091 1.00 52.53 196 LYS A O 1
ATOM 1579 N N . SER A 1 197 ? 35.592 -8.504 -24.486 1.00 54.19 197 SER A N 1
ATOM 1580 C CA . SER A 1 197 ? 34.960 -7.614 -23.509 1.00 54.19 197 SER A CA 1
ATOM 1581 C C . SER A 1 197 ? 34.286 -6.432 -24.205 1.00 54.19 197 SER A C 1
ATOM 1583 O O . SER A 1 197 ? 34.959 -5.582 -24.790 1.00 54.19 197 SER A O 1
ATOM 1585 N N . ILE A 1 198 ? 32.956 -6.407 -24.179 1.00 57.69 198 ILE A N 1
ATOM 1586 C CA . ILE A 1 198 ? 32.177 -5.304 -24.734 1.00 57.69 198 ILE A CA 1
ATOM 1587 C C . ILE A 1 198 ? 32.533 -4.062 -23.910 1.00 57.69 198 ILE A C 1
ATOM 1589 O O . ILE A 1 198 ? 32.334 -4.056 -22.696 1.00 57.69 198 ILE A O 1
ATOM 1593 N N . SER A 1 199 ? 33.094 -3.030 -24.550 1.00 62.69 199 SER A N 1
ATOM 1594 C CA . SER A 1 199 ? 33.372 -1.760 -23.872 1.00 62.69 199 SER A CA 1
ATOM 1595 C C . SER A 1 199 ? 32.068 -1.144 -23.355 1.00 62.69 199 SER A C 1
ATOM 1597 O O . SER A 1 199 ? 31.001 -1.344 -23.945 1.00 62.69 199 SER A O 1
ATOM 1599 N N . LEU A 1 200 ? 32.141 -0.372 -22.267 1.00 57.84 200 LEU A N 1
ATOM 1600 C CA . LEU A 1 200 ? 30.985 0.331 -21.697 1.00 57.84 200 LEU A CA 1
ATOM 1601 C C . LEU A 1 200 ? 30.236 1.149 -22.767 1.00 57.84 200 LEU A C 1
ATOM 1603 O O . LEU A 1 200 ? 29.011 1.134 -22.812 1.00 57.84 200 LEU A O 1
ATOM 1607 N N . GLU A 1 201 ? 30.966 1.777 -23.688 1.00 61.41 201 GLU A N 1
ATOM 1608 C CA . GLU A 1 201 ? 30.416 2.546 -24.813 1.00 61.41 201 GLU A CA 1
ATOM 1609 C C . GLU A 1 201 ? 29.624 1.673 -25.793 1.00 61.41 201 GLU A C 1
ATOM 1611 O O . GLU A 1 201 ? 28.566 2.076 -26.269 1.00 61.41 201 GLU A O 1
ATOM 1616 N N . SER A 1 202 ? 30.089 0.451 -26.061 1.00 59.59 202 SER A N 1
ATOM 1617 C CA . SER A 1 202 ? 29.387 -0.499 -26.927 1.00 59.59 202 SER A CA 1
ATOM 1618 C C . SER A 1 202 ? 28.105 -1.020 -26.274 1.00 59.59 202 SER A C 1
ATOM 1620 O O . SER A 1 202 ? 27.087 -1.172 -26.950 1.00 59.59 202 SER A O 1
ATOM 1622 N N . ALA A 1 203 ? 28.129 -1.259 -24.959 1.00 60.47 203 ALA A N 1
ATOM 1623 C CA . ALA A 1 203 ? 26.938 -1.630 -24.198 1.00 60.47 203 ALA A CA 1
ATOM 1624 C C . ALA A 1 203 ? 25.919 -0.478 -24.166 1.00 60.47 203 ALA A C 1
ATOM 1626 O O . ALA A 1 203 ? 24.739 -0.691 -24.453 1.00 60.47 203 ALA A O 1
ATOM 1627 N N . LEU A 1 204 ? 26.381 0.751 -23.914 1.00 63.97 2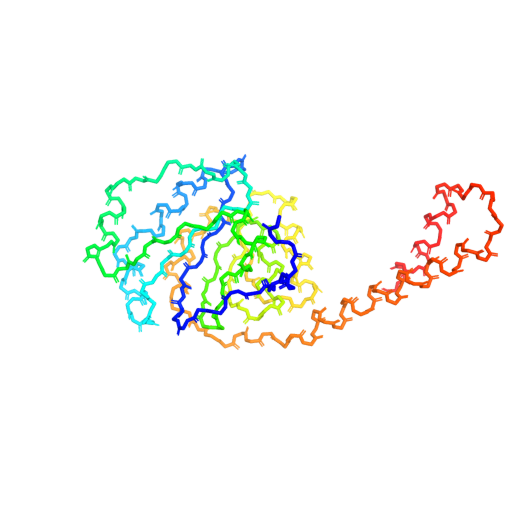04 LEU A N 1
ATOM 1628 C CA . LEU A 1 204 ? 25.557 1.959 -23.950 1.00 63.97 204 LEU A CA 1
ATOM 1629 C C . LEU A 1 204 ? 24.988 2.227 -25.347 1.00 63.97 204 LEU A C 1
ATOM 1631 O O . LEU A 1 204 ? 23.827 2.596 -25.453 1.00 63.97 204 LEU A O 1
ATOM 1635 N N . ALA A 1 205 ? 25.738 1.983 -26.425 1.00 66.50 205 ALA A N 1
ATOM 1636 C CA . ALA A 1 205 ? 25.242 2.128 -27.794 1.00 66.50 205 ALA A CA 1
ATOM 1637 C C . ALA A 1 205 ? 24.125 1.124 -28.125 1.00 66.50 205 ALA A C 1
ATOM 1639 O O . ALA A 1 205 ? 23.140 1.482 -28.773 1.00 66.50 205 ALA A O 1
ATOM 1640 N N . VAL A 1 206 ? 24.246 -0.126 -27.657 1.00 64.62 206 VAL A N 1
ATOM 1641 C CA . VAL A 1 206 ? 23.179 -1.131 -27.792 1.00 64.62 206 VAL A CA 1
ATOM 1642 C C . VAL A 1 206 ? 21.947 -0.693 -27.008 1.00 64.62 206 VAL A C 1
ATOM 1644 O O . VAL A 1 206 ? 20.856 -0.693 -27.567 1.00 64.62 206 VAL A O 1
ATOM 1647 N N . ILE A 1 207 ? 22.117 -0.269 -25.755 1.00 62.88 207 ILE A N 1
ATOM 1648 C CA . ILE A 1 207 ? 21.020 0.208 -24.907 1.00 62.88 207 ILE A CA 1
ATOM 1649 C C . ILE A 1 207 ? 20.344 1.439 -25.531 1.00 62.88 207 ILE A C 1
ATOM 1651 O O . ILE A 1 207 ? 19.128 1.441 -25.703 1.00 62.88 207 ILE A O 1
ATOM 1655 N N . ASN A 1 208 ? 21.113 2.438 -25.964 1.00 66.38 208 ASN A N 1
ATOM 1656 C CA . ASN A 1 208 ? 20.598 3.663 -26.576 1.00 66.38 208 ASN A CA 1
ATOM 1657 C C . ASN A 1 208 ? 19.807 3.382 -27.854 1.00 66.38 208 ASN A C 1
ATOM 1659 O O . ASN A 1 208 ? 18.763 3.991 -28.048 1.00 66.38 208 ASN A O 1
ATOM 1663 N N . LYS A 1 209 ? 20.226 2.407 -28.672 1.00 64.38 209 LYS A N 1
ATOM 1664 C CA . LYS A 1 209 ? 19.473 1.971 -29.862 1.00 64.38 209 LYS A CA 1
ATOM 1665 C C . LYS A 1 209 ? 18.070 1.441 -29.530 1.00 64.38 209 LYS A C 1
ATOM 1667 O O . LYS A 1 209 ? 17.199 1.450 -30.396 1.00 64.38 209 LYS A O 1
ATOM 1672 N N . PHE A 1 210 ? 17.856 0.954 -28.310 1.00 56.81 210 PHE A N 1
ATOM 1673 C CA . PHE A 1 210 ? 16.562 0.456 -27.848 1.00 56.81 210 PHE A CA 1
ATOM 1674 C C . PHE A 1 210 ? 15.794 1.441 -26.954 1.00 56.81 210 PHE A C 1
ATOM 1676 O O . PHE A 1 210 ? 14.597 1.245 -26.769 1.00 56.81 210 PHE A O 1
ATOM 1683 N N . ILE A 1 211 ? 16.453 2.471 -26.411 1.00 54.75 211 ILE A N 1
ATOM 1684 C CA . ILE A 1 211 ? 15.823 3.515 -25.586 1.00 54.75 211 ILE A CA 1
ATOM 1685 C C . ILE A 1 211 ? 15.275 4.670 -26.441 1.00 54.75 211 ILE A C 1
ATOM 1687 O O . ILE A 1 211 ? 14.297 5.293 -26.042 1.00 54.75 211 ILE A O 1
ATOM 1691 N N . THR A 1 212 ? 15.830 4.952 -27.626 1.00 48.47 212 THR A N 1
ATOM 1692 C CA . THR A 1 212 ? 15.269 5.971 -28.531 1.00 48.47 212 THR A CA 1
ATOM 1693 C C . THR A 1 212 ? 14.087 5.436 -29.345 1.00 48.47 212 THR A C 1
ATOM 1695 O O . THR A 1 212 ? 14.233 5.057 -30.507 1.00 48.47 212 THR A O 1
ATOM 1698 N N . LYS A 1 213 ? 12.899 5.440 -28.732 1.00 42.81 213 LYS A N 1
ATOM 1699 C CA . LYS A 1 213 ? 11.593 5.535 -29.401 1.00 42.81 213 LYS A CA 1
ATOM 1700 C C . LYS A 1 213 ? 10.597 6.269 -28.517 1.00 42.81 213 LYS A C 1
ATOM 1702 O O . LYS A 1 213 ? 10.469 5.868 -27.341 1.00 42.81 213 LYS A O 1
#

Secondary structure (DSSP, 8-state):
----S---SEEE-SS--EEEE--TTTS-HHHHHHHH-SHHHHHHHHHTT--EEEEE-SSGGG--PPPHHHHHHHHHTT-EEEEE-HHHHHHH-EEE-TT-EEEES-HHHHHHHHHTT-EEEEEESSHHHHHHHHHHHHTT---EEEEGGGHHHHHHHHSS--TT----THHHHHHHHHHHHHHHHHHHHHHTS-SS---HHHHHHHHHHHH--

Foldseek 3Di:
DDDDDDQDQEDEDPAAEEEEEEACVQDNSQVLVVLCLDPVNLVLCVVLVHQEYEYEDPDPRSPDDDDPVSQVSSVVSNHHYHYAYPVNCRRRHHYDDQAYEYEHCDLVVQQSVQLVQHHYAHEDADPVSQVSNVVSVVQFGDHHYYYSVCSSVVCVVCSPPPPPPRTDSVSNVVVVVVVVVLVVVLVVVVVPPPPDPQPPVNSVVSVVVVVPD